Protein 2WHN (pdb70)

InterPro domains:
  IPR001992 T2SS_GspF/T4SS_PilC conserved site [PS00874] (164-192)
  IPR003004 GspF/PilC family [PR00812] (66-78)
  IPR003004 GspF/PilC family [PR00812] (164-192)
  IPR003004 GspF/PilC family [PR00812] (368-382)
  IPR003004 GspF/PilC family [PR00812] (384-403)
  IPR003004 GspF/PilC family [PTHR30012] (1-403)
  IPR018076 Type II secretion system protein GspF domain [PF00482] (70-192)
  IPR018076 Type II secretion system protein GspF domain [PF00482] (272-395)
  IPR042094 Type II secretion system GspF domain superfamily [G3DSA:1.20.81.30] (53-168)
  IPR042094 Type II secretion system GspF domain superfamily [G3DSA:1.20.81.30] (255-367)
  IPR060497 GspF/PilC, N-terminal domain [PF28597] (1-43)

Foldseek 3Di:
DPVVVVADADDLVLVLVLLVQQLVCVVVPDDNLRSLVVVLVVRDRPNVSVLSVQLSVCVVVPDDSLVSPVVDPVQDPVNSVLCVVCVVVVVNSVSSNVVSVVSVVVVVVD/DDDDLVLVLVLLVQQLVCVVVPHDNLRSLVVCLPPRDDVVVVVLSVQLSVCVVVPDQSLVSLVVDPRQDPVNSVLSVVCSPPPPNSVSSVVVSVVSVVVVVVD

Structure (mmCIF, N/CA/C/O backbone):
data_2WHN
#
_entry.id   2WHN
#
_cell.length_a   55.168
_cell.length_b   55.168
_cell.length_c   152.078
_cell.angle_alpha   90.00
_cell.angle_beta   90.00
_cell.angle_gamma   90.00
#
_symmetry.space_group_name_H-M   'P 43 21 2'
#
loop_
_entity.id
_entity.type
_entity.pdbx_description
1 polymer 'PILUS ASSEMBLY PROTEIN PILC'
2 water water
#
loop_
_atom_site.group_PDB
_atom_site.id
_atom_site.type_symbol
_atom_site.label_atom_id
_atom_site.label_alt_id
_atom_site.label_comp_id
_atom_site.label_asym_id
_atom_site.label_entity_id
_atom_site.label_seq_id
_atom_site.pdbx_PDB_ins_code
_atom_site.Cartn_x
_atom_site.Cartn_y
_atom_site.Cartn_z
_atom_site.occupancy
_atom_site.B_iso_or_equiv
_atom_site.auth_seq_id
_atom_site.auth_comp_id
_atom_site.auth_asym_id
_atom_site.auth_atom_id
_atom_site.pdbx_PDB_model_num
ATOM 1 N N . VAL A 1 1 ? 24.553 15.214 34.123 1.00 34.30 53 VAL A N 1
ATOM 2 C CA . VAL A 1 1 ? 23.127 15.506 33.812 1.00 33.17 53 VAL A CA 1
ATOM 3 C C . VAL A 1 1 ? 22.606 14.527 32.773 1.00 33.43 53 VAL A C 1
ATOM 4 O O . VAL A 1 1 ? 23.266 14.265 31.770 1.00 34.74 53 VAL A O 1
ATOM 8 N N . ARG A 1 2 ? 21.437 13.958 33.030 1.00 32.58 54 ARG A N 1
ATOM 9 C CA . ARG A 1 2 ? 20.809 13.071 32.063 1.00 32.63 54 ARG A CA 1
ATOM 10 C C . ARG A 1 2 ? 19.949 13.872 31.088 1.00 31.24 54 ARG A C 1
ATOM 11 O O . ARG A 1 2 ? 18.811 14.225 31.389 1.00 31.03 54 ARG A O 1
ATOM 19 N N . ILE A 1 3 ? 20.515 14.171 29.925 1.00 30.35 55 ILE A N 1
ATOM 20 C CA . ILE A 1 3 ? 19.910 15.099 28.984 1.00 28.96 55 ILE A CA 1
ATOM 21 C C . ILE A 1 3 ? 18.530 14.631 28.514 1.00 29.74 55 ILE A C 1
ATOM 22 O O . ILE A 1 3 ? 17.579 15.410 28.494 1.00 29.79 55 ILE A O 1
ATOM 27 N N . PRO A 1 4 ? 18.403 13.337 28.189 1.00 30.13 56 PRO A N 1
ATOM 28 C CA . PRO A 1 4 ? 17.123 12.781 27.745 1.00 29.89 56 PRO A CA 1
ATOM 29 C C . PRO A 1 4 ? 15.999 12.964 28.773 1.00 29.81 56 PRO A C 1
ATOM 30 O O . PRO A 1 4 ? 14.854 13.231 28.401 1.00 28.78 56 PRO A O 1
ATOM 34 N N . ALA A 1 5 ? 16.334 12.869 30.054 1.00 29.26 57 ALA A N 1
ATOM 35 C CA . ALA A 1 5 ? 15.358 13.105 31.114 1.00 29.07 57 ALA A CA 1
ATOM 36 C C . ALA A 1 5 ? 14.738 14.504 31.047 1.00 28.59 57 ALA A C 1
ATOM 37 O O . ALA A 1 5 ? 13.646 14.730 31.569 1.00 28.85 57 ALA A O 1
ATOM 39 N N . LEU A 1 6 ? 15.429 15.435 30.392 1.00 27.24 58 LEU A N 1
ATOM 40 C CA . LEU A 1 6 ? 14.985 16.825 30.334 1.00 26.47 58 LEU A CA 1
ATOM 41 C C . LEU A 1 6 ? 14.043 17.108 29.160 1.00 27.20 58 LEU A C 1
ATOM 42 O O . LEU A 1 6 ? 13.474 18.193 29.061 1.00 26.33 58 LEU A O 1
ATOM 47 N N . GLU A 1 7 ? 13.885 16.133 28.272 1.00 28.31 59 GLU A N 1
ATOM 48 C CA . GLU A 1 7 ? 13.120 16.335 27.044 1.00 30.69 59 GLU A CA 1
ATOM 49 C C . GLU A 1 7 ? 11.623 16.132 27.291 1.00 31.52 59 GLU A C 1
ATOM 50 O O . GLU A 1 7 ? 11.227 15.186 27.968 1.00 30.84 59 GLU A O 1
ATOM 56 N N . ARG A 1 8 ? 10.803 17.049 26.785 1.00 33.29 60 ARG A N 1
ATOM 57 C CA . ARG A 1 8 ? 9.353 16.942 26.935 1.00 35.36 60 ARG A CA 1
ATOM 58 C C . ARG A 1 8 ? 8.833 15.709 26.201 1.00 35.54 60 ARG A C 1
ATOM 59 O O . ARG A 1 8 ? 8.895 15.641 24.973 1.00 35.83 60 ARG A O 1
ATOM 67 N N . GLY A 1 9 ?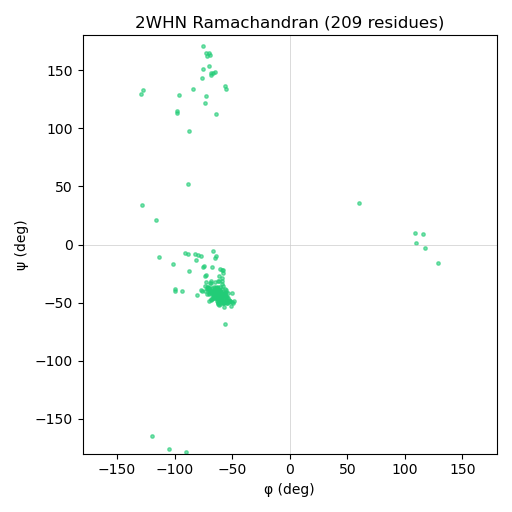 8.343 14.731 26.958 1.00 35.78 61 GLY A N 1
ATOM 68 C CA . GLY A 1 9 ? 7.750 13.528 26.373 1.00 35.53 61 GLY A CA 1
ATOM 69 C C . GLY A 1 9 ? 6.258 13.674 26.146 1.00 35.10 61 GLY A C 1
ATOM 70 O O . GLY A 1 9 ? 5.681 14.722 26.433 1.00 36.14 61 GLY A O 1
ATOM 71 N N . PRO A 1 10 ? 5.617 12.613 25.635 1.00 34.73 62 PRO A N 1
ATOM 72 C CA . PRO A 1 10 ? 4.190 12.658 25.326 1.00 34.26 62 PRO A CA 1
ATOM 73 C C . PRO A 1 10 ? 3.354 13.039 26.547 1.00 33.58 62 PRO A C 1
ATOM 74 O O . PRO A 1 10 ? 3.585 12.529 27.640 1.00 33.09 62 PRO A O 1
ATOM 78 N N . GLY A 1 11 ? 2.378 13.917 26.350 1.00 32.82 63 GLY A N 1
ATOM 79 C CA . GLY A 1 11 ? 1.440 14.259 27.407 1.00 32.46 63 GLY A CA 1
ATOM 80 C C . GLY A 1 11 ? 0.077 13.624 27.204 1.00 32.33 63 GLY A C 1
ATOM 81 O O . GLY A 1 11 ? -0.121 12.816 26.291 1.00 32.15 63 GLY A O 1
ATOM 82 N N . LEU A 1 12 ? -0.855 13.961 28.087 1.00 31.69 64 LEU A N 1
ATOM 83 C CA . LEU A 1 12 ? -2.237 13.537 27.945 1.00 31.59 64 LEU A CA 1
ATOM 84 C C . LEU A 1 12 ? -2.795 13.990 26.602 1.00 31.36 64 LEU A C 1
ATOM 85 O O . LEU A 1 12 ? -3.486 13.231 25.922 1.00 31.45 64 LEU A O 1
ATOM 90 N N . LYS A 1 13 ? -2.520 15.238 26.238 1.00 31.18 65 LYS A N 1
ATOM 91 C CA . LYS A 1 13 ? -2.989 15.771 24.967 1.00 31.53 65 LYS A CA 1
ATOM 92 C C . LYS A 1 13 ? -2.469 14.928 23.808 1.00 30.99 65 LYS A C 1
ATOM 93 O O . LYS A 1 13 ? -3.243 14.485 22.959 1.00 30.47 65 LYS A O 1
ATOM 99 N N . ASP A 1 14 ? -1.166 14.665 23.808 1.00 30.91 66 ASP A N 1
ATOM 100 C CA . ASP A 1 14 ? -0.542 13.883 22.745 1.00 30.88 66 ASP A CA 1
ATOM 101 C C . ASP A 1 14 ? -1.222 12.524 22.593 1.00 30.69 66 ASP A C 1
ATOM 102 O O . ASP A 1 14 ? -1.499 12.078 21.479 1.00 29.88 66 ASP A O 1
ATOM 107 N N . LEU A 1 15 ? -1.493 11.873 23.720 1.00 30.17 67 LEU A N 1
ATOM 108 C CA . LEU A 1 15 ? -2.109 10.552 23.708 1.00 29.30 67 LEU A CA 1
ATOM 109 C C . LEU A 1 15 ? -3.564 10.598 23.247 1.00 28.31 67 LEU A C 1
ATOM 110 O O . LEU A 1 15 ? -4.018 9.718 22.513 1.00 29.21 67 LEU A O 1
ATOM 115 N N . ALA A 1 16 ? -4.293 11.623 23.677 1.00 27.24 68 ALA A N 1
ATOM 116 C CA . ALA A 1 16 ? -5.678 11.805 23.250 1.00 26.72 68 ALA A CA 1
ATOM 117 C C . ALA A 1 16 ? -5.781 12.002 21.739 1.00 26.67 68 ALA A C 1
ATOM 118 O O . ALA A 1 16 ? -6.633 11.404 21.083 1.00 26.03 68 ALA A O 1
ATOM 120 N N . ILE A 1 17 ? -4.921 12.859 21.196 1.00 26.71 69 ILE A N 1
ATOM 121 C CA . ILE A 1 17 ? -4.895 13.116 19.758 1.00 26.94 69 ILE A CA 1
ATOM 122 C C . ILE A 1 17 ? -4.568 11.845 18.978 1.00 27.17 69 ILE A C 1
ATOM 123 O O . ILE A 1 17 ? -5.324 11.434 18.091 1.00 26.91 69 ILE A O 1
ATOM 128 N N . PHE A 1 18 ? -3.478 11.184 19.359 1.00 26.66 70 PHE A N 1
ATOM 129 C CA . PHE A 1 18 ? -3.118 9.901 18.759 1.00 25.72 70 PHE A CA 1
ATOM 130 C C . PHE A 1 18 ? -4.294 8.929 18.736 1.00 25.73 70 PHE A C 1
ATOM 131 O O . PHE A 1 18 ? -4.568 8.295 17.715 1.00 25.49 70 PHE A O 1
ATOM 139 N N . SER A 1 19 ? -4.942 8.766 19.887 1.00 25.63 71 SER A N 1
ATOM 140 C CA . SER A 1 19 ? -6.018 7.791 20.047 1.00 24.54 71 SER A CA 1
ATOM 141 C C . SER A 1 19 ? -7.220 8.131 19.165 1.00 24.30 71 SER A C 1
ATOM 142 O O . SER A 1 19 ? -7.828 7.246 18.569 1.00 23.78 71 SER A O 1
ATOM 145 N N . ARG A 1 20 ? -7.573 9.413 19.110 1.00 24.08 72 ARG A N 1
ATOM 146 C CA . ARG A 1 20 ? -8.639 9.878 18.226 1.00 23.45 72 ARG A CA 1
ATOM 147 C C . ARG A 1 20 ? -8.311 9.643 16.744 1.00 23.66 72 ARG A C 1
ATOM 148 O O . ARG A 1 20 ? -9.141 9.139 15.982 1.00 22.79 72 ARG A O 1
ATOM 156 N N . GLN A 1 21 ? -7.103 10.020 16.339 1.00 24.20 73 GLN A N 1
ATOM 157 C CA . GLN A 1 21 ? -6.654 9.817 14.963 1.00 24.39 73 GLN A CA 1
ATOM 158 C C . GLN A 1 21 ? -6.779 8.361 14.541 1.00 24.87 73 GLN A C 1
ATOM 159 O O . GLN A 1 21 ? -7.298 8.056 13.464 1.00 23.28 73 GLN A O 1
ATOM 165 N N . LEU A 1 22 ? -6.257 7.468 15.375 1.00 24.25 74 LEU A N 1
ATOM 166 C CA . LEU A 1 22 ? -6.285 6.049 15.074 1.00 24.56 74 LEU A CA 1
ATOM 167 C C . LEU A 1 22 ? -7.723 5.536 15.055 1.00 23.97 74 LEU A C 1
ATOM 168 O O . LEU A 1 22 ? -8.126 4.848 14.121 1.00 24.51 74 LEU A O 1
ATOM 173 N N . ALA A 1 23 ? -8.503 5.913 16.068 1.00 23.76 75 ALA A N 1
ATOM 174 C CA . ALA A 1 23 ? -9.935 5.618 16.105 1.00 23.46 75 ALA A CA 1
ATOM 175 C C . ALA A 1 23 ? -10.612 5.991 14.791 1.00 22.42 75 ALA A C 1
ATOM 176 O O . ALA A 1 23 ? -11.444 5.246 14.271 1.00 22.11 75 ALA A O 1
ATOM 178 N N . THR A 1 24 ? -10.338 7.203 14.332 1.00 22.40 76 THR A N 1
ATOM 179 C CA . THR A 1 24 ? -10.984 7.750 13.148 1.00 23.43 76 THR A CA 1
ATOM 180 C C . THR A 1 24 ? -10.613 6.937 11.910 1.00 23.77 76 THR A C 1
ATOM 181 O O . THR A 1 24 ? -11.482 6.511 11.155 1.00 23.39 76 THR A O 1
ATOM 185 N N . MET A 1 25 ? -9.329 6.634 11.758 1.00 23.79 77 MET A N 1
ATOM 186 C CA . MET A 1 25 ? -8.887 5.882 10.587 1.00 23.99 77 MET A CA 1
ATOM 187 C C . MET A 1 25 ? -9.340 4.424 10.608 1.00 23.80 77 MET A C 1
ATOM 188 O O . MET A 1 25 ? -9.770 3.889 9.591 1.00 23.87 77 MET A O 1
ATOM 193 N N . LEU A 1 26 ? -9.296 3.791 11.774 1.00 23.88 78 LEU A N 1
ATOM 194 C CA . LEU A 1 26 ? -9.779 2.419 11.873 1.00 23.56 78 LEU A CA 1
ATOM 195 C C . LEU A 1 26 ? -11.272 2.336 11.614 1.00 24.47 78 LEU A C 1
ATOM 196 O O . LEU A 1 26 ? -11.744 1.399 10.982 1.00 24.64 78 LEU A O 1
ATOM 201 N N . GLY A 1 27 ? -12.018 3.292 12.158 1.00 25.31 79 GLY A N 1
ATOM 202 C CA . GLY A 1 27 ? -13.455 3.349 11.937 1.00 26.34 79 GLY A CA 1
ATOM 203 C C . GLY A 1 27 ? -13.781 3.547 10.470 1.00 28.06 79 GLY A C 1
ATOM 204 O O . GLY A 1 27 ? -14.772 3.006 9.969 1.00 28.67 79 GLY A O 1
ATOM 205 N N . ALA A 1 28 ? -12.955 4.332 9.779 1.00 27.41 80 ALA A N 1
ATOM 206 C CA . ALA A 1 28 ? -13.208 4.648 8.375 1.00 27.98 80 ALA A CA 1
ATOM 207 C C . ALA A 1 28 ? -12.883 3.453 7.486 1.00 28.08 80 ALA A C 1
ATOM 208 O O . ALA A 1 28 ? -13.275 3.412 6.322 1.00 28.51 80 ALA A O 1
ATOM 210 N N . GLY A 1 29 ? -12.107 2.515 8.022 1.00 27.94 81 GLY A N 1
ATOM 211 C CA . GLY A 1 29 ? -11.834 1.264 7.331 1.00 26.52 81 GLY A CA 1
ATOM 212 C C . GLY A 1 29 ? -10.380 1.016 6.978 1.00 26.15 81 GLY A C 1
ATOM 213 O O . GLY A 1 29 ? -10.055 -0.030 6.424 1.00 26.16 81 GLY A O 1
ATOM 214 N N . LEU A 1 30 ? -9.500 1.973 7.274 1.00 25.71 82 LEU A N 1
ATOM 215 C CA . LEU A 1 30 ? -8.064 1.774 7.058 1.00 26.00 82 LEU A CA 1
ATOM 216 C C . LEU A 1 30 ? -7.545 0.668 7.976 1.00 25.39 82 LEU A C 1
ATOM 217 O O . LEU A 1 30 ? -8.034 0.515 9.091 1.00 25.36 82 LEU A O 1
ATOM 222 N N . THR A 1 31 ? -6.540 -0.077 7.521 1.00 24.46 83 THR A N 1
ATOM 223 C CA . THR A 1 31 ? -5.880 -1.066 8.378 1.00 24.07 83 THR A CA 1
ATOM 224 C C . THR A 1 31 ? -5.024 -0.401 9.452 1.00 23.75 83 THR A C 1
ATOM 225 O O . THR A 1 31 ? -4.635 0.765 9.328 1.00 23.42 83 THR A O 1
ATOM 229 N N . LEU A 1 32 ? -4.688 -1.172 10.478 1.00 23.10 84 LEU A N 1
ATOM 230 C CA . LEU A 1 32 ? -3.816 -0.695 11.542 1.00 23.18 84 LEU A CA 1
ATOM 231 C C . LEU A 1 32 ? -2.517 -0.095 11.004 1.00 22.62 84 LEU A C 1
ATOM 232 O O . LEU A 1 32 ? -2.114 0.991 11.419 1.00 23.87 84 LEU A O 1
ATOM 237 N N . LEU A 1 33 ? -1.851 -0.813 10.103 1.00 22.99 85 LEU A N 1
ATOM 238 C CA . LEU A 1 33 ? -0.542 -0.388 9.610 1.00 23.00 85 LEU A CA 1
ATOM 239 C C . LEU A 1 33 ? -0.638 0.825 8.690 1.00 23.29 85 LEU A C 1
ATOM 240 O O . LEU A 1 33 ? 0.232 1.696 8.705 1.00 23.35 85 LEU A O 1
ATOM 245 N N . GLN A 1 34 ? -1.674 0.864 7.860 1.00 22.90 86 GLN A N 1
ATOM 246 C CA . GLN A 1 34 ? -1.965 2.073 7.096 1.00 23.50 86 GLN A CA 1
ATOM 247 C C . GLN A 1 34 ? -2.124 3.281 8.019 1.00 22.93 86 GLN A C 1
ATOM 248 O O . GLN A 1 34 ? -1.523 4.332 7.787 1.00 21.91 86 GLN A O 1
ATOM 254 N N . ALA A 1 35 ? -2.909 3.116 9.081 1.00 22.80 87 ALA A N 1
ATOM 255 C CA . ALA A 1 35 ? -3.182 4.213 10.014 1.00 23.25 87 ALA A CA 1
ATOM 256 C C . ALA A 1 35 ? -1.915 4.686 10.723 1.00 24.06 87 ALA A C 1
ATOM 257 O O . ALA A 1 35 ? -1.678 5.891 10.857 1.00 24.00 87 ALA A O 1
ATOM 259 N N . LEU A 1 36 ? -1.091 3.736 11.154 1.00 24.31 88 LEU A N 1
ATOM 260 C CA . LEU A 1 36 ? 0.123 4.068 11.886 1.00 25.73 88 LEU A CA 1
ATOM 261 C C . LEU A 1 36 ? 1.118 4.846 11.025 1.00 26.53 88 LEU A C 1
ATOM 262 O O . LEU A 1 36 ? 1.763 5.772 11.509 1.00 27.68 88 LEU A O 1
ATOM 267 N N . ALA A 1 37 ? 1.233 4.475 9.753 1.00 26.64 89 ALA A N 1
ATOM 268 C CA . ALA A 1 37 ? 2.138 5.164 8.838 1.00 27.60 89 ALA A CA 1
ATOM 269 C C . ALA A 1 37 ? 1.733 6.621 8.624 1.00 28.41 89 ALA A C 1
ATOM 270 O O . ALA A 1 37 ? 2.586 7.502 8.485 1.00 28.69 89 ALA A O 1
ATOM 272 N N . ILE A 1 38 ? 0.427 6.866 8.581 1.00 28.75 90 ILE A N 1
ATOM 273 C CA . ILE A 1 38 ? -0.099 8.220 8.444 1.00 29.78 90 ILE A CA 1
ATOM 274 C C . ILE A 1 38 ? 0.116 8.995 9.737 1.00 30.99 90 ILE A C 1
ATOM 275 O O . ILE A 1 38 ? 0.528 10.158 9.713 1.00 31.30 90 ILE A O 1
ATOM 280 N N . LEU A 1 39 ? -0.139 8.326 10.860 1.00 31.61 91 LEU A N 1
ATOM 281 C CA . LEU A 1 39 ? -0.028 8.935 12.180 1.00 33.42 91 LEU A CA 1
ATOM 282 C C . LEU A 1 39 ? 1.403 9.323 12.509 1.00 33.68 91 LEU A C 1
ATOM 283 O O . LEU A 1 39 ? 1.644 10.351 13.141 1.00 33.88 91 LEU A O 1
ATOM 288 N N . GLU A 1 40 ? 2.335 8.443 12.161 1.00 34.33 92 GLU A N 1
ATOM 289 C CA . GLU A 1 40 ? 3.743 8.642 12.475 1.00 34.60 92 GLU A CA 1
ATOM 290 C C . GLU A 1 40 ? 4.295 9.855 11.736 1.00 34.43 92 GLU A C 1
ATOM 291 O O . GLU A 1 40 ? 5.399 10.315 12.020 1.00 35.42 92 GLU A O 1
ATOM 297 N N . ARG A 1 41 ? 3.527 10.362 10.778 1.00 34.02 93 ARG A N 1
ATOM 298 C CA . ARG A 1 41 ? 3.928 11.551 10.035 1.00 33.49 93 ARG A CA 1
ATOM 299 C C . ARG A 1 41 ? 3.210 12.796 10.542 1.00 32.44 93 ARG A C 1
ATOM 300 O O . ARG A 1 41 ? 3.638 13.914 10.269 1.00 32.26 93 ARG A O 1
ATOM 308 N N . GLN A 1 42 ? 2.128 12.603 11.291 1.00 30.97 94 GLN A N 1
ATOM 309 C CA . GLN A 1 42 ? 1.315 13.727 11.749 1.00 30.51 94 GLN A CA 1
ATOM 310 C C . GLN A 1 42 ? 1.310 13.871 13.270 1.00 30.45 94 GLN A C 1
ATOM 311 O O . GLN A 1 42 ? 0.409 14.486 13.841 1.00 31.55 94 GLN A O 1
ATOM 317 N N . THR A 1 43 ? 2.316 13.301 13.923 1.00 29.02 95 THR A N 1
ATOM 318 C CA . THR A 1 43 ? 2.444 13.414 15.372 1.00 28.57 95 THR A CA 1
ATOM 319 C C . THR A 1 43 ? 3.398 14.549 15.757 1.00 28.51 95 THR A C 1
ATOM 320 O O . THR A 1 43 ? 4.515 14.629 15.247 1.00 27.55 95 THR A O 1
ATOM 324 N N . GLU A 1 44 ? 2.944 15.430 16.646 1.00 28.06 96 GLU A N 1
ATOM 325 C CA . GLU A 1 44 ? 3.641 16.692 16.897 1.00 28.90 96 GLU A CA 1
ATOM 326 C C . GLU A 1 44 ? 4.833 16.530 17.837 1.00 28.69 96 GLU A C 1
ATOM 327 O O . GLU A 1 44 ? 5.888 17.126 17.622 1.00 28.24 96 GLU A O 1
ATOM 333 N N . ASN A 1 45 ? 4.644 15.758 18.902 1.00 28.90 97 ASN A N 1
ATOM 334 C CA . ASN A 1 45 ? 5.699 15.531 19.884 1.00 29.64 97 ASN A CA 1
ATOM 335 C C . ASN A 1 45 ? 6.786 14.595 19.355 1.00 30.26 97 ASN A C 1
ATOM 336 O O . ASN A 1 45 ? 6.508 13.455 18.994 1.00 29.71 97 ASN A O 1
ATOM 341 N N . ARG A 1 46 ? 8.025 15.077 19.328 1.00 31.85 98 ARG A N 1
ATOM 342 C CA . ARG A 1 46 ? 9.126 14.340 18.706 1.00 33.03 98 ARG A CA 1
ATOM 343 C C . ARG A 1 46 ? 9.363 12.988 19.361 1.00 33.64 98 ARG A C 1
ATOM 344 O O . ARG A 1 46 ? 9.702 12.011 18.688 1.00 33.40 98 ARG A O 1
ATOM 352 N N . LYS A 1 47 ? 9.264 12.958 20.686 1.00 33.67 99 LYS A N 1
ATOM 353 C CA . LYS A 1 47 ? 9.473 11.733 21.439 1.00 34.28 99 LYS A CA 1
ATOM 354 C C . LYS A 1 47 ? 8.348 10.729 21.199 1.00 33.90 99 LYS A C 1
ATOM 355 O O . LYS A 1 47 ? 8.589 9.521 21.108 1.00 33.62 99 LYS A O 1
ATOM 361 N N . PHE A 1 48 ? 7.122 11.228 21.077 1.00 33.52 100 PHE A N 1
ATOM 362 C CA . PHE A 1 48 ? 5.999 10.366 20.729 1.00 33.58 100 PHE A CA 1
ATOM 363 C C . PHE A 1 48 ? 6.138 9.848 19.304 1.00 33.88 100 PHE A C 1
ATOM 364 O O . PHE A 1 48 ? 5.831 8.687 19.030 1.00 34.00 100 PHE A O 1
ATOM 372 N N . ARG A 1 49 ? 6.640 10.702 18.413 1.00 34.31 101 ARG A N 1
ATOM 373 C CA . ARG A 1 49 ? 6.910 10.311 17.031 1.00 34.55 101 ARG A CA 1
ATOM 374 C C . ARG A 1 49 ? 7.912 9.165 16.978 1.00 34.69 101 ARG A C 1
ATOM 375 O O . ARG A 1 49 ? 7.735 8.209 16.223 1.00 34.82 101 ARG A O 1
ATOM 383 N N . GLU A 1 50 ? 8.985 9.284 17.753 1.00 34.21 102 GLU A N 1
ATOM 384 C CA . GLU A 1 50 ? 9.982 8.228 17.821 1.00 34.81 102 GLU A CA 1
ATOM 385 C C . GLU A 1 50 ? 9.362 6.953 18.382 1.00 34.31 102 GLU A C 1
ATOM 386 O O . GLU A 1 50 ? 9.633 5.857 17.899 1.00 33.52 102 GLU A O 1
ATOM 392 N N . ILE A 1 51 ? 8.500 7.113 19.381 1.00 34.35 103 ILE A N 1
ATOM 393 C CA . ILE A 1 51 ? 7.789 5.988 19.977 1.00 34.35 103 ILE A CA 1
ATOM 394 C C . ILE A 1 51 ? 6.943 5.276 18.930 1.00 34.35 103 ILE A C 1
ATOM 395 O O . ILE A 1 51 ? 6.925 4.046 18.853 1.00 34.00 103 ILE A O 1
ATOM 400 N N . LEU A 1 52 ? 6.206 6.060 18.153 1.00 34.50 104 LEU A N 1
ATOM 401 C CA . LEU A 1 52 ? 5.236 5.504 17.219 1.00 34.70 104 LEU A CA 1
ATOM 402 C C . LEU A 1 52 ? 5.916 4.856 16.020 1.00 34.85 104 LEU A C 1
ATOM 403 O O . LEU A 1 52 ? 5.428 3.859 15.493 1.00 35.53 104 LEU A O 1
ATOM 408 N N . LYS A 1 53 ? 7.057 5.399 15.611 1.00 34.92 105 LYS A N 1
ATOM 409 C CA . LYS A 1 53 ? 7.861 4.758 14.570 1.00 35.60 105 LYS A CA 1
ATOM 410 C C . LYS A 1 53 ? 8.354 3.386 15.022 1.00 35.25 105 LYS A C 1
ATOM 411 O O . LYS A 1 53 ? 8.410 2.441 14.233 1.00 35.67 105 LYS A O 1
ATOM 417 N N . GLN A 1 54 ? 8.700 3.274 16.298 1.00 34.84 106 GLN A N 1
ATOM 418 C CA . GLN A 1 54 ? 9.120 1.991 16.845 1.00 34.69 106 GLN A CA 1
ATOM 419 C C . GLN A 1 54 ? 7.938 1.025 16.948 1.00 33.79 106 GLN A C 1
ATOM 420 O O . GLN A 1 54 ? 8.081 -0.170 16.700 1.00 33.80 106 GLN A O 1
ATOM 426 N N . VAL A 1 55 ? 6.766 1.548 17.287 1.00 32.93 107 VAL A N 1
ATOM 427 C CA . VAL A 1 55 ? 5.565 0.718 17.363 1.00 32.36 107 VAL A CA 1
ATOM 428 C C . VAL A 1 55 ? 5.193 0.166 15.991 1.00 32.45 107 VAL A C 1
ATOM 429 O O . VAL A 1 55 ? 4.873 -1.018 15.850 1.00 32.38 107 VAL A O 1
ATOM 433 N N . ARG A 1 56 ? 5.238 1.029 14.982 1.00 32.32 108 ARG A N 1
ATOM 434 C CA . ARG A 1 56 ? 4.894 0.630 13.621 1.00 32.93 108 ARG A CA 1
ATOM 435 C C . ARG A 1 56 ? 5.903 -0.370 13.060 1.00 32.30 108 ARG A C 1
ATOM 436 O O . ARG A 1 56 ? 5.534 -1.314 12.366 1.00 31.85 108 ARG A O 1
ATOM 444 N N . THR A 1 57 ? 7.180 -0.118 13.318 1.00 31.61 109 THR A N 1
ATOM 445 C CA . THR A 1 57 ? 8.243 -1.038 12.927 1.00 31.50 109 THR A CA 1
ATOM 446 C C . THR A 1 57 ? 8.014 -2.416 13.535 1.00 30.61 109 THR A C 1
ATOM 447 O O . THR A 1 57 ? 8.127 -3.431 12.853 1.00 29.73 109 THR A O 1
ATOM 451 N N . ASP A 1 58 ? 7.723 -2.441 14.832 1.00 29.97 110 ASP A N 1
ATOM 452 C CA . ASP A 1 58 ? 7.491 -3.687 15.548 1.00 29.67 110 ASP A CA 1
ATOM 453 C C . ASP A 1 58 ? 6.320 -4.454 14.951 1.00 29.05 110 ASP A C 1
ATOM 454 O O . ASP A 1 58 ? 6.419 -5.659 14.720 1.00 27.95 110 ASP A O 1
ATOM 459 N N . VAL A 1 59 ? 5.214 -3.754 14.708 1.00 27.59 111 VAL A N 1
ATOM 460 C CA . VAL A 1 59 ? 4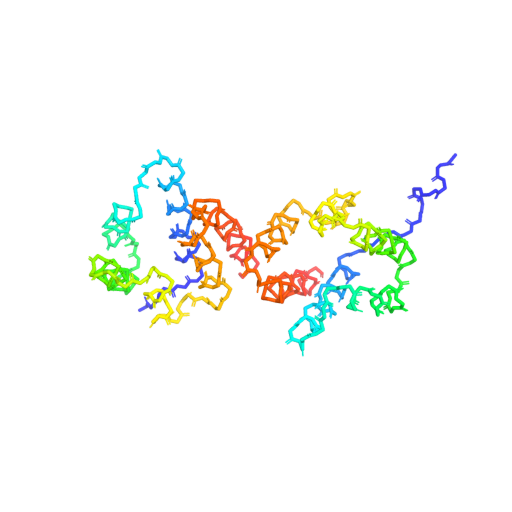.010 -4.388 14.167 1.00 27.46 111 VAL A CA 1
ATOM 461 C C . VAL A 1 59 ? 4.211 -4.874 12.730 1.00 26.96 111 VAL A C 1
ATOM 462 O O . VAL A 1 59 ? 3.754 -5.957 12.353 1.00 25.73 111 VAL A O 1
ATOM 466 N N . GLU A 1 60 ? 4.864 -4.056 11.917 1.00 25.35 112 GLU A N 1
ATOM 467 C CA . GLU A 1 60 ? 5.171 -4.460 10.553 1.00 26.51 112 GLU A CA 1
ATOM 468 C C . GLU A 1 60 ? 6.014 -5.742 10.529 1.00 25.85 112 GLU A C 1
ATOM 469 O O . GLU A 1 60 ? 5.935 -6.523 9.587 1.00 24.85 112 GLU A O 1
ATOM 475 N N . GLY A 1 61 ? 6.808 -5.952 11.575 1.00 26.48 113 GLY A N 1
ATOM 476 C CA . GLY A 1 61 ? 7.651 -7.145 11.683 1.00 26.73 113 GLY A CA 1
ATOM 477 C C . GLY A 1 61 ? 6.895 -8.379 12.153 1.00 27.22 113 GLY A C 1
ATOM 478 O O . GLY A 1 61 ? 7.429 -9.489 12.130 1.00 27.25 113 GLY A O 1
ATOM 479 N N . GLY A 1 62 ? 5.650 -8.192 12.577 1.00 26.60 114 GLY A N 1
ATOM 480 C CA . GLY A 1 62 ? 4.811 -9.322 12.969 1.00 27.15 114 GLY A CA 1
ATOM 481 C C . GLY A 1 62 ? 4.521 -9.427 14.457 1.00 27.67 114 GLY A C 1
ATOM 482 O O . GLY A 1 62 ? 3.846 -10.360 14.900 1.00 27.12 114 GLY A O 1
ATOM 483 N N . MET A 1 63 ? 5.035 -8.479 15.235 1.00 28.02 115 MET A N 1
ATOM 484 C CA . MET A 1 63 ? 4.729 -8.416 16.663 1.00 28.72 115 MET A CA 1
ATOM 485 C C . MET A 1 63 ? 3.315 -7.883 16.868 1.00 29.03 115 MET A C 1
ATOM 486 O O . MET A 1 63 ? 2.794 -7.136 16.032 1.00 28.59 115 MET A O 1
ATOM 491 N N . ALA A 1 64 ? 2.684 -8.293 17.963 1.00 27.87 116 ALA A N 1
ATOM 492 C CA . ALA A 1 64 ? 1.327 -7.860 18.262 1.00 27.77 116 ALA A CA 1
ATOM 493 C C . ALA A 1 64 ? 1.295 -6.375 18.609 1.00 27.65 116 ALA A C 1
ATOM 494 O O . ALA A 1 64 ? 2.260 -5.835 19.156 1.00 27.93 116 ALA A O 1
ATOM 496 N N . PHE A 1 65 ? 0.192 -5.716 18.263 1.00 27.10 117 PHE A N 1
ATOM 497 C CA . PHE A 1 65 ? 0.037 -4.282 18.502 1.00 27.03 117 PHE A CA 1
ATOM 498 C C . PHE A 1 65 ? 0.132 -3.973 19.995 1.00 26.81 117 PHE A C 1
ATOM 499 O O . PHE A 1 65 ? 0.850 -3.056 20.408 1.00 26.88 117 PHE A O 1
ATOM 507 N N . SER A 1 66 ? -0.568 -4.764 20.802 1.00 26.31 118 SER A N 1
ATOM 508 C CA . SER A 1 66 ? -0.565 -4.579 22.249 1.00 26.91 118 SER A CA 1
ATOM 509 C C . SER A 1 66 ? 0.823 -4.731 22.863 1.00 27.09 118 SER A C 1
ATOM 510 O O . SER A 1 66 ? 1.181 -3.989 23.776 1.00 27.97 118 SER A O 1
ATOM 513 N N . GLU A 1 67 ? 1.609 -5.683 22.366 1.00 27.49 119 GLU A N 1
ATOM 514 C CA . GLU A 1 67 ? 2.973 -5.851 22.865 1.00 27.50 119 GLU A CA 1
ATOM 515 C C . GLU A 1 67 ? 3.879 -4.702 22.422 1.00 27.88 119 GLU A C 1
ATOM 516 O O . GLU A 1 67 ? 4.731 -4.248 23.184 1.00 27.11 119 GLU A O 1
ATOM 522 N N . ALA A 1 68 ? 3.690 -4.225 21.196 1.00 28.03 120 ALA A N 1
ATOM 523 C CA . ALA A 1 68 ? 4.427 -3.053 20.732 1.00 28.80 120 ALA A CA 1
ATOM 524 C C . ALA A 1 68 ? 4.157 -1.840 21.626 1.00 29.01 120 ALA A C 1
ATOM 525 O O . ALA A 1 68 ? 5.084 -1.126 22.011 1.00 29.15 120 ALA A O 1
ATOM 527 N N . LEU A 1 69 ? 2.894 -1.638 21.989 1.00 29.64 121 LEU A N 1
ATOM 528 C CA . LEU A 1 69 ? 2.518 -0.573 22.918 1.00 30.01 121 LEU A CA 1
ATOM 529 C C . LEU A 1 69 ? 3.133 -0.779 24.299 1.00 30.54 121 LEU A C 1
ATOM 530 O O . LEU A 1 69 ? 3.554 0.179 24.953 1.00 30.37 121 LEU A O 1
ATOM 535 N N . SER A 1 70 ? 3.125 -2.023 24.768 1.00 30.72 122 SER A N 1
ATOM 536 C CA . SER A 1 70 ? 3.485 -2.310 26.152 1.00 30.76 122 SER A CA 1
ATOM 537 C C . SER A 1 70 ? 4.943 -1.960 26.421 1.00 31.06 122 SER A C 1
ATOM 538 O O . SER A 1 70 ? 5.379 -1.929 27.572 1.00 30.66 122 SER A O 1
ATOM 541 N N . LYS A 1 71 ? 5.682 -1.666 25.356 1.00 30.99 123 LYS A N 1
ATOM 542 C CA . LYS A 1 71 ? 7.084 -1.286 25.474 1.00 31.37 123 LYS A CA 1
ATOM 543 C C . LYS A 1 71 ? 7.248 0.154 25.947 1.00 31.74 123 LYS A C 1
ATOM 544 O O . LYS A 1 71 ? 8.359 0.589 26.246 1.00 31.92 123 LYS A O 1
ATOM 550 N N . HIS A 1 72 ? 6.150 0.901 25.985 1.00 31.91 124 HIS A N 1
ATOM 551 C CA . HIS A 1 72 ? 6.228 2.346 26.170 1.00 31.98 124 HIS A CA 1
ATOM 552 C C . HIS A 1 72 ? 5.313 2.846 27.285 1.00 31.91 124 HIS A C 1
ATOM 553 O O . HIS A 1 72 ? 4.113 2.562 27.295 1.00 31.15 124 HIS A O 1
ATOM 560 N N . LYS A 1 73 ? 5.885 3.627 28.197 1.00 31.70 125 LYS A N 1
ATOM 561 C CA . LYS A 1 73 ? 5.221 3.983 29.447 1.00 32.09 125 LYS A CA 1
ATOM 562 C C . LYS A 1 73 ? 3.923 4.749 29.217 1.00 32.04 125 LYS A C 1
ATOM 563 O O . LYS A 1 73 ? 2.988 4.654 30.013 1.00 31.67 125 LYS A O 1
ATOM 569 N N . ILE A 1 74 ? 3.874 5.528 28.144 1.00 31.89 126 ILE A N 1
ATOM 570 C CA . ILE A 1 74 ? 2.716 6.382 27.882 1.00 32.34 126 ILE A CA 1
ATOM 571 C C . ILE A 1 74 ? 1.405 5.590 27.772 1.00 32.55 126 ILE A C 1
ATOM 572 O O . ILE A 1 74 ? 0.320 6.135 27.979 1.00 32.85 126 ILE A O 1
ATOM 577 N N . PHE A 1 75 ? 1.505 4.301 27.467 1.00 32.80 127 PHE A N 1
ATOM 578 C CA . PHE A 1 75 ? 0.316 3.456 27.372 1.00 33.26 127 PHE A CA 1
ATOM 579 C C . PHE A 1 75 ? 0.094 2.671 28.667 1.00 33.47 127 PHE A C 1
ATOM 580 O O . PHE A 1 75 ? 0.921 1.847 29.050 1.00 33.92 127 PHE A O 1
ATOM 588 N N . SER A 1 76 ? -1.002 2.967 29.361 1.00 33.37 128 SER A N 1
ATOM 589 C CA . SER A 1 76 ? -1.297 2.338 30.649 1.00 33.15 128 SER A CA 1
ATOM 590 C C . SER A 1 76 ? -1.662 0.860 30.499 1.00 33.42 128 SER A C 1
ATOM 591 O O . SER A 1 76 ? -2.002 0.400 29.408 1.00 33.22 128 SER A O 1
ATOM 594 N N . ARG A 1 77 ? -1.633 0.131 31.610 1.00 33.39 129 ARG A N 1
ATOM 595 C CA . ARG A 1 77 ? -1.975 -1.289 31.598 1.00 34.08 129 ARG A CA 1
ATOM 596 C C . ARG A 1 77 ? -3.362 -1.513 31.016 1.00 33.94 129 ARG A C 1
ATOM 597 O O . ARG A 1 77 ? -3.574 -2.425 30.218 1.00 34.04 129 ARG A O 1
ATOM 605 N N . LEU A 1 78 ? -4.311 -0.679 31.422 1.00 33.75 130 LEU A N 1
ATOM 606 C CA . LEU A 1 78 ? -5.675 -0.802 30.936 1.00 33.82 130 LEU A CA 1
ATOM 607 C C . LEU A 1 78 ? -5.747 -0.537 29.433 1.00 33.82 130 LEU A C 1
ATOM 608 O O . LEU A 1 78 ? -6.445 -1.239 28.700 1.00 33.54 130 LEU A O 1
ATOM 613 N N . TYR A 1 79 ? -5.019 0.478 28.981 1.00 33.23 131 TYR A N 1
ATOM 614 C CA . TYR A 1 79 ? -4.963 0.802 27.561 1.00 33.21 131 TYR A CA 1
ATOM 615 C C . TYR A 1 79 ? -4.489 -0.416 26.780 1.00 33.32 131 TYR A C 1
ATOM 616 O O . TYR A 1 79 ? -5.151 -0.856 25.837 1.00 34.10 131 TYR A O 1
ATOM 625 N N . VAL A 1 80 ? -3.348 -0.966 27.190 1.00 33.32 132 VAL A N 1
ATOM 626 C CA . VAL A 1 80 ? -2.759 -2.126 26.522 1.00 33.04 132 VAL A CA 1
ATOM 627 C C . VAL A 1 80 ? -3.694 -3.333 26.597 1.00 33.56 132 VAL A C 1
ATOM 628 O O . VAL A 1 80 ? -3.915 -4.026 25.604 1.00 33.43 132 VAL A O 1
ATOM 632 N N . ASN A 1 81 ? -4.251 -3.575 27.778 1.00 33.69 133 ASN A N 1
ATOM 633 C CA . ASN A 1 81 ? -5.164 -4.699 27.965 1.00 33.01 133 ASN A CA 1
ATOM 634 C C . ASN A 1 81 ? -6.412 -4.572 27.094 1.00 32.54 133 ASN A C 1
ATOM 635 O O . ASN A 1 81 ? -6.893 -5.556 26.539 1.00 31.74 133 ASN A O 1
ATOM 640 N N . LEU A 1 82 ? -6.915 -3.351 26.958 1.00 32.16 134 LEU A N 1
ATOM 641 C CA . LEU A 1 82 ? -8.074 -3.094 26.114 1.00 32.36 134 LEU A CA 1
ATOM 642 C C . LEU A 1 82 ? -7.739 -3.282 24.635 1.00 32.22 134 LEU A C 1
ATOM 643 O O . LEU A 1 82 ? -8.467 -3.954 23.905 1.00 31.56 134 LEU A O 1
ATOM 648 N N . VAL A 1 83 ? -6.622 -2.700 24.207 1.00 31.87 135 VAL A N 1
ATOM 649 C CA . VAL A 1 83 ? -6.097 -2.937 22.865 1.00 31.83 135 VAL A CA 1
ATOM 650 C C . VAL A 1 83 ? -5.890 -4.421 22.601 1.00 32.72 135 VAL A C 1
ATOM 651 O O . VAL A 1 83 ? -6.190 -4.913 21.512 1.00 32.94 135 VAL A O 1
ATOM 655 N N . ARG A 1 84 ? -5.409 -5.145 23.609 1.00 32.95 136 ARG A N 1
ATOM 656 C CA . ARG A 1 84 ? -5.198 -6.586 23.471 1.00 32.70 136 ARG A CA 1
ATOM 657 C C . ARG A 1 84 ? -6.507 -7.335 23.225 1.00 32.50 136 ARG A C 1
ATOM 658 O O . ARG A 1 84 ? -6.551 -8.288 22.445 1.00 32.11 136 ARG A O 1
ATOM 666 N N . ALA A 1 85 ? -7.570 -6.915 23.901 1.00 32.72 137 ALA A N 1
ATOM 667 C CA . ALA A 1 85 ? -8.890 -7.499 23.667 1.00 32.76 137 ALA A CA 1
ATOM 668 C C . ALA A 1 85 ? -9.372 -7.178 22.251 1.00 32.88 137 ALA A C 1
ATOM 669 O O . ALA A 1 85 ? -9.978 -8.015 21.586 1.00 32.49 137 ALA A O 1
ATOM 671 N N . GLY A 1 86 ? -9.055 -5.976 21.782 1.00 33.47 138 GLY A N 1
ATOM 672 C CA . GLY A 1 86 ? -9.440 -5.544 20.438 1.00 34.59 138 GLY A CA 1
ATOM 673 C C . GLY A 1 86 ? -8.781 -6.337 19.325 1.00 35.08 138 GLY A C 1
ATOM 674 O O . GLY A 1 86 ? -9.410 -6.632 18.309 1.00 35.77 138 GLY A O 1
ATOM 675 N N . GLU A 1 87 ? -7.508 -6.674 19.506 1.00 36.09 139 GLU A N 1
ATOM 676 C CA . GLU A 1 87 ? -6.779 -7.472 18.519 1.00 37.08 139 GLU A CA 1
ATOM 677 C C . GLU A 1 87 ? -7.485 -8.789 18.242 1.00 36.85 139 GLU A C 1
ATOM 678 O O . GLU A 1 87 ? -7.476 -9.280 17.113 1.00 37.16 139 GLU A O 1
ATOM 684 N N . THR A 1 88 ? -8.044 -9.386 19.291 1.00 37.07 140 THR A N 1
ATOM 685 C CA . THR A 1 88 ? -8.594 -10.737 19.204 1.00 36.93 140 THR A CA 1
ATOM 686 C C . THR A 1 88 ? -10.074 -10.739 18.835 1.00 36.44 140 THR A C 1
ATOM 687 O O . THR A 1 88 ? -10.656 -11.796 18.601 1.00 37.17 140 THR A O 1
ATOM 691 N N . SER A 1 89 ? -10.684 -9.559 18.795 1.00 36.00 141 SER A N 1
ATOM 692 C CA . SER A 1 89 ? -12.133 -9.455 18.630 1.00 34.79 141 SER A CA 1
ATOM 693 C C . SER A 1 89 ? -12.506 -8.815 17.301 1.00 34.66 141 SER A C 1
ATOM 694 O O . SER A 1 89 ? -13.682 -8.761 16.935 1.00 34.20 141 SER A O 1
ATOM 697 N N . GLY A 1 90 ? -11.506 -8.267 16.616 1.00 34.41 142 GLY A N 1
ATOM 698 C CA . GLY A 1 90 ? -11.745 -7.451 15.434 1.00 34.37 142 GLY A CA 1
ATOM 699 C C . GLY A 1 90 ? -12.594 -6.227 15.727 1.00 33.88 142 GLY A C 1
ATOM 700 O O . GLY A 1 90 ? -13.408 -5.813 14.902 1.00 34.18 142 GLY A O 1
ATOM 701 N N . GLY A 1 91 ? -12.405 -5.645 16.908 1.00 33.41 143 GLY A N 1
ATOM 702 C CA . GLY A 1 91 ? -13.111 -4.422 17.273 1.00 31.70 143 GLY A CA 1
ATOM 703 C C . GLY A 1 91 ? -12.177 -3.329 17.764 1.00 31.68 143 GLY A C 1
ATOM 704 O O . GLY A 1 91 ? -12.535 -2.548 18.650 1.00 30.47 143 GLY A O 1
ATOM 705 N N . LEU A 1 92 ? -10.973 -3.276 17.199 1.00 30.51 144 LEU A N 1
ATOM 706 C CA . LEU A 1 92 ? -10.028 -2.220 17.542 1.00 31.01 144 LEU A CA 1
ATOM 707 C C . LEU A 1 92 ? -10.632 -0.833 17.322 1.00 30.50 144 LEU A C 1
ATOM 708 O O . LEU A 1 92 ? -10.437 0.066 18.134 1.00 30.89 144 LEU A O 1
ATOM 713 N N . ASP A 1 93 ? -11.365 -0.661 16.227 1.00 29.89 145 ASP A N 1
ATOM 714 C CA . ASP A 1 93 ? -12.010 0.617 15.967 1.00 30.65 145 ASP A CA 1
ATOM 715 C C . ASP A 1 93 ? -12.859 1.090 17.146 1.00 30.08 145 ASP A C 1
ATOM 716 O O . ASP A 1 93 ? -12.754 2.242 17.567 1.00 30.83 145 ASP A O 1
ATOM 721 N N . LEU A 1 94 ? -13.686 0.194 17.677 1.00 28.58 146 LEU A N 1
ATOM 722 C CA . LEU A 1 94 ? -14.580 0.512 18.789 1.00 28.65 146 LEU A CA 1
ATOM 723 C C . LEU A 1 94 ? -13.794 0.784 20.064 1.00 28.09 146 LEU A C 1
ATOM 724 O O . LEU A 1 94 ? -14.081 1.732 20.787 1.00 28.66 146 LEU A O 1
ATOM 729 N N . ILE A 1 95 ? -12.833 -0.087 20.356 1.00 27.57 147 ILE A N 1
ATOM 730 C CA . ILE A 1 95 ? -11.940 0.098 21.490 1.00 28.34 147 ILE A CA 1
ATOM 731 C C . ILE A 1 95 ? -11.225 1.449 21.466 1.00 28.70 147 ILE A C 1
ATOM 732 O O . ILE A 1 95 ? -11.136 2.126 22.490 1.00 28.54 147 ILE A O 1
ATOM 737 N N . LEU A 1 96 ? -10.709 1.841 20.306 1.00 28.37 148 LEU A N 1
ATOM 738 C CA . LEU A 1 96 ? -9.918 3.067 20.222 1.00 28.83 148 LEU A CA 1
ATOM 739 C C . LEU A 1 96 ? -10.808 4.303 20.321 1.00 29.28 148 LEU A C 1
ATOM 740 O O . LEU A 1 96 ? -10.429 5.303 20.927 1.00 29.73 148 LEU A O 1
ATOM 745 N N . ASP A 1 97 ? -12.008 4.215 19.758 1.00 29.95 149 ASP A N 1
ATOM 746 C CA . ASP A 1 97 ? -12.979 5.299 19.863 1.00 30.72 149 ASP A CA 1
ATOM 747 C C . ASP A 1 97 ? -13.337 5.585 21.323 1.00 31.20 149 ASP A C 1
ATOM 748 O O . ASP A 1 97 ? -13.404 6.741 21.742 1.00 31.36 149 ASP A O 1
ATOM 753 N N . ARG A 1 98 ? -13.503 4.527 22.110 1.00 30.88 150 ARG A N 1
ATOM 754 C CA . ARG A 1 98 ? -13.899 4.674 23.510 1.00 30.27 150 ARG A CA 1
ATOM 755 C C . ARG A 1 98 ? -12.733 5.141 24.377 1.00 29.93 150 ARG A C 1
ATOM 756 O O . ARG A 1 98 ? -12.908 5.965 25.264 1.00 28.02 150 ARG A O 1
ATOM 764 N N . LEU A 1 99 ? -11.543 4.607 24.116 1.00 30.59 151 LEU A N 1
ATOM 765 C CA . LEU A 1 99 ? -10.332 5.094 24.771 1.00 31.56 151 LEU A CA 1
ATOM 766 C C . LEU A 1 99 ? -10.096 6.573 24.469 1.00 31.93 151 LEU A C 1
ATOM 767 O O . LEU A 1 99 ? -9.755 7.346 25.359 1.00 32.69 151 LEU A O 1
ATOM 772 N N . ALA A 1 100 ? -10.283 6.964 23.211 1.00 31.93 152 ALA A N 1
ATOM 773 C CA . ALA A 1 100 ? -10.074 8.353 22.802 1.00 32.07 152 ALA A CA 1
ATOM 774 C C . ALA A 1 100 ? -11.060 9.299 23.486 1.00 32.22 152 ALA A C 1
ATOM 775 O O . ALA A 1 100 ? -10.686 10.381 23.939 1.00 32.12 152 ALA A O 1
ATOM 777 N N . SER A 1 101 ? -12.321 8.888 23.555 1.00 32.37 153 SER A N 1
ATOM 778 C CA . SER A 1 101 ? -13.356 9.700 24.195 1.00 32.89 153 SER A CA 1
ATOM 779 C C . SER A 1 101 ? -13.085 9.851 25.687 1.00 32.96 153 SER A C 1
ATOM 780 O O . SER A 1 101 ? -13.277 10.923 26.260 1.00 31.90 153 SER A O 1
ATOM 783 N N . PHE A 1 102 ? -12.717 8.743 26.319 1.00 33.02 154 PHE A N 1
ATOM 784 C CA . PHE A 1 102 ? -12.290 8.753 27.706 1.00 33.07 154 PHE A CA 1
ATOM 785 C C . PHE A 1 102 ? -11.168 9.767 27.929 1.00 32.96 154 PHE A C 1
ATOM 786 O O . PHE A 1 102 ? -11.199 10.544 28.888 1.00 33.35 154 PHE A O 1
ATOM 794 N N . LEU A 1 103 ? -10.182 9.761 27.038 1.00 31.60 155 LEU A N 1
ATOM 795 C CA . LEU A 1 103 ? -8.991 10.587 27.212 1.00 30.81 155 LEU A CA 1
ATOM 796 C C . LEU A 1 103 ? -9.293 12.056 26.938 1.00 31.05 155 LEU A C 1
ATOM 797 O O . LEU A 1 103 ? -8.838 12.942 27.670 1.00 30.69 155 LEU A O 1
ATOM 802 N N . GLU A 1 104 ? -10.107 12.304 25.917 1.00 30.57 156 GLU A N 1
ATOM 803 C CA . GLU A 1 104 ? -10.531 13.658 25.588 1.00 31.82 156 GLU A CA 1
ATOM 804 C C . GLU A 1 104 ? -11.248 14.313 26.762 1.00 31.97 156 GLU A C 1
ATOM 805 O O . GLU A 1 104 ? -11.089 15.502 27.007 1.00 31.74 156 GLU A O 1
ATOM 811 N N . LYS A 1 105 ? -12.047 13.531 27.477 1.00 32.96 157 LYS A N 1
ATOM 812 C CA . LYS A 1 105 ? -12.804 14.058 28.606 1.00 34.18 157 LYS A CA 1
ATOM 813 C C . LYS A 1 105 ? -11.927 14.241 29.841 1.00 34.03 157 LYS A C 1
ATOM 814 O O . LYS A 1 105 ? -12.054 15.230 30.560 1.00 34.47 157 LYS A O 1
ATOM 820 N N . GLU A 1 106 ? -11.018 13.298 30.070 1.00 34.42 158 GLU A N 1
ATOM 821 C CA . GLU A 1 106 ? -9.983 13.461 31.085 1.00 34.82 158 GLU A CA 1
ATOM 822 C C . GLU A 1 106 ? -9.206 14.746 30.818 1.00 34.82 158 GLU A C 1
ATOM 823 O O . GLU A 1 106 ? -8.969 15.542 31.724 1.00 35.31 158 GLU A O 1
ATOM 829 N N . LEU A 1 107 ? -8.851 14.960 29.556 1.00 35.01 159 LEU A N 1
ATOM 830 C CA . LEU A 1 107 ? -8.104 16.145 29.154 1.00 35.22 159 LEU A CA 1
ATOM 831 C C . LEU A 1 107 ? -8.830 17.438 29.518 1.00 35.76 159 LEU A C 1
ATOM 832 O O . LEU A 1 107 ? -8.240 18.346 30.103 1.00 34.85 159 LEU A O 1
ATOM 837 N N . GLU A 1 108 ? -10.102 17.537 29.143 1.00 35.93 160 GLU A N 1
ATOM 838 C CA . GLU A 1 108 ? -10.829 18.791 29.311 1.00 36.93 160 GLU A CA 1
ATOM 839 C C . GLU A 1 108 ? -11.189 19.068 30.768 1.00 37.07 160 GLU A C 1
ATOM 840 O O . GLU A 1 108 ? -11.324 20.223 31.171 1.00 36.84 160 GLU A O 1
ATOM 846 N N . LEU A 1 109 ? -11.330 18.008 31.559 1.00 37.39 161 LEU A N 1
ATOM 847 C CA . LEU A 1 109 ? -11.328 18.142 33.013 1.00 37.92 161 LEU A CA 1
ATOM 848 C C . LEU A 1 109 ? -10.041 18.819 33.474 1.00 38.02 161 LEU A C 1
ATOM 849 O O . LEU A 1 109 ? -10.059 19.957 33.945 1.00 38.36 161 LEU A O 1
ATOM 854 N N . ARG A 1 110 ? -8.925 18.111 33.331 1.00 38.12 162 ARG A N 1
ATOM 855 C CA . ARG A 1 110 ? -7.616 18.651 33.683 1.00 38.24 162 ARG A CA 1
ATOM 856 C C . ARG A 1 110 ? -7.277 19.865 32.826 1.00 38.21 162 ARG A C 1
ATOM 857 O O . ARG A 1 110 ? -7.818 20.950 33.034 1.00 38.54 162 ARG A O 1
ATOM 859 N N . ARG B 1 8 ? -37.115 4.764 36.757 1.00 51.13 60 ARG B N 1
ATOM 860 C CA . ARG B 1 8 ? -35.637 4.976 36.733 1.00 50.75 60 ARG B CA 1
ATOM 861 C C . ARG B 1 8 ? -34.910 3.785 36.111 1.00 49.96 60 ARG B C 1
ATOM 862 O O . ARG B 1 8 ? -34.600 2.813 36.800 1.00 50.61 60 ARG B O 1
ATOM 864 N N . GLY B 1 9 ? -34.626 3.874 34.814 1.00 48.55 61 GLY B N 1
ATOM 865 C CA . GLY B 1 9 ? -33.836 2.853 34.117 1.00 46.65 61 GLY B CA 1
ATOM 866 C C . GLY B 1 9 ? -32.375 2.831 34.537 1.00 45.16 61 GLY B C 1
ATOM 867 O O . GLY B 1 9 ? -31.880 3.792 35.126 1.00 45.97 61 GLY B O 1
ATOM 868 N N . PRO B 1 10 ? -31.669 1.728 34.233 1.00 43.20 62 PRO B N 1
ATOM 869 C CA . PRO B 1 10 ? -30.285 1.550 34.669 1.00 41.83 62 PRO B CA 1
ATOM 870 C C . PRO B 1 10 ? -29.324 2.508 33.972 1.00 40.55 62 PRO B C 1
ATOM 871 O O . PRO B 1 10 ? -29.507 2.818 32.797 1.00 40.07 62 PRO B O 1
ATOM 875 N N . GLY B 1 11 ? -28.291 2.943 34.688 1.00 39.37 63 GLY B N 1
ATOM 876 C CA . GLY B 1 11 ? -27.266 3.809 34.113 1.00 38.05 63 GLY B CA 1
ATOM 877 C C . GLY B 1 11 ? -25.876 3.196 34.167 1.00 37.36 63 GLY B C 1
ATOM 878 O O . GLY B 1 11 ? -25.725 1.995 34.402 1.00 36.58 63 GLY B O 1
ATOM 879 N N . LEU B 1 12 ? -24.860 4.029 33.955 1.00 36.30 64 LEU B N 1
ATOM 880 C CA . LEU B 1 12 ? -23.477 3.565 33.879 1.00 35.53 64 LEU B CA 1
ATOM 881 C C . LEU B 1 12 ? -23.034 2.838 35.148 1.00 34.91 64 LEU B C 1
ATOM 882 O O . LEU B 1 12 ? -22.358 1.810 35.079 1.00 34.49 64 LEU B O 1
ATOM 887 N N . LYS B 1 13 ? -23.397 3.387 36.303 1.00 33.73 65 LYS B N 1
ATOM 888 C CA . LYS B 1 13 ? -23.057 2.769 37.581 1.00 33.13 65 LYS B CA 1
ATOM 889 C C . LYS B 1 13 ? -23.639 1.360 37.689 1.00 32.25 65 LYS B C 1
ATOM 890 O O . LYS B 1 13 ? -22.952 0.424 38.101 1.00 32.02 65 LYS B O 1
ATOM 896 N N . ASP B 1 14 ? -24.904 1.210 37.308 1.00 31.76 66 ASP B N 1
ATOM 897 C CA . ASP B 1 14 ? -25.551 -0.102 37.318 1.00 31.56 66 ASP B CA 1
ATOM 898 C C . ASP B 1 14 ? -24.825 -1.096 36.405 1.00 31.20 66 ASP B C 1
ATOM 899 O O . ASP B 1 14 ? -24.640 -2.259 36.763 1.00 31.14 66 ASP B O 1
ATOM 904 N N . LEU B 1 15 ? -24.409 -0.629 35.231 1.00 31.05 67 LEU B N 1
ATOM 905 C CA . LEU B 1 15 ? -23.751 -1.486 34.248 1.00 31.05 67 LEU B CA 1
ATOM 906 C C . LEU B 1 15 ? -22.362 -1.898 34.721 1.00 31.43 67 LEU B C 1
ATOM 907 O O . LEU B 1 15 ? -21.954 -3.049 34.547 1.00 31.17 67 LEU 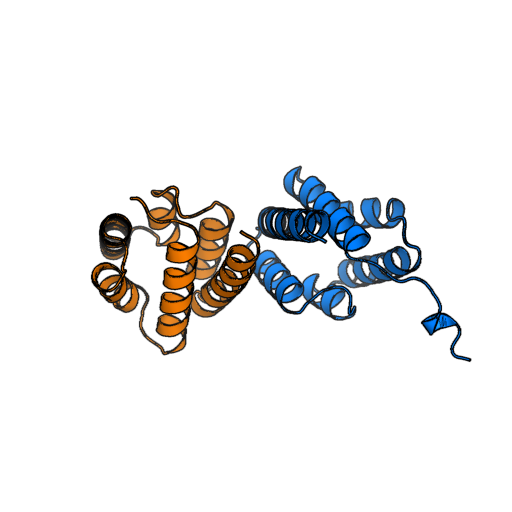B O 1
ATOM 912 N N . ALA B 1 16 ? -21.627 -0.940 35.284 1.00 31.42 68 ALA B N 1
ATOM 913 C CA . ALA B 1 16 ? -20.336 -1.214 35.912 1.00 31.85 68 ALA B CA 1
ATOM 914 C C . ALA B 1 16 ? -20.420 -2.292 36.991 1.00 31.63 68 ALA B C 1
ATOM 915 O O . ALA B 1 16 ? -19.606 -3.209 37.021 1.00 32.07 68 ALA B O 1
ATOM 917 N N . ILE B 1 17 ? -21.389 -2.167 37.891 1.00 31.65 69 ILE B N 1
ATOM 918 C CA . ILE B 1 17 ? -21.560 -3.148 38.961 1.00 31.52 69 ILE B CA 1
ATOM 919 C C . ILE B 1 17 ? -21.913 -4.520 38.396 1.00 31.59 69 ILE B C 1
ATOM 920 O O . ILE B 1 17 ? -21.301 -5.528 38.756 1.00 31.96 69 ILE B O 1
ATOM 925 N N . PHE B 1 18 ? -22.847 -4.543 37.451 1.00 30.60 70 PHE B N 1
ATOM 926 C CA . PHE B 1 18 ? -23.247 -5.788 36.810 1.00 30.31 70 PHE B CA 1
ATOM 927 C C . PHE B 1 18 ? -22.062 -6.500 36.158 1.00 30.55 70 PHE B C 1
ATOM 928 O O . PHE B 1 18 ? -21.896 -7.708 36.310 1.00 29.99 70 PHE B O 1
ATOM 936 N N . SER B 1 19 ? -21.236 -5.746 35.436 1.00 30.61 71 SER B N 1
ATOM 937 C CA . SER B 1 19 ? -20.130 -6.336 34.685 1.00 30.76 71 SER B CA 1
ATOM 938 C C . SER B 1 19 ? -19.069 -6.890 35.626 1.00 30.41 71 SER B C 1
ATOM 939 O O . SER B 1 19 ? -18.483 -7.945 35.364 1.00 30.01 71 SER B O 1
ATOM 942 N N . ARG B 1 20 ? -18.790 -6.149 36.696 1.00 29.88 72 ARG B N 1
ATOM 943 C CA . ARG B 1 20 ? -17.835 -6.597 37.701 1.00 30.19 72 ARG B CA 1
ATOM 944 C C . ARG B 1 20 ? -18.320 -7.885 38.359 1.00 30.75 72 ARG B C 1
ATOM 945 O O . ARG B 1 20 ? -17.589 -8.879 38.417 1.00 30.63 72 ARG B O 1
ATOM 953 N N . GLN B 1 21 ? -19.568 -7.878 38.818 1.00 30.61 73 GLN B N 1
ATOM 954 C CA . GLN B 1 21 ? -20.150 -9.067 39.439 1.00 31.66 73 GLN B CA 1
ATOM 955 C C . GLN B 1 21 ? -20.072 -10.280 38.514 1.00 30.60 73 GLN B C 1
ATOM 956 O O . GLN B 1 21 ? -19.600 -11.343 38.913 1.00 30.55 73 GLN B O 1
ATOM 962 N N . LEU B 1 22 ? -20.494 -10.103 37.265 1.00 29.97 74 LEU B N 1
ATOM 963 C CA . LEU B 1 22 ? -20.441 -11.179 36.281 1.00 29.45 74 LEU B CA 1
ATOM 964 C C . LEU B 1 22 ? -19.008 -11.667 36.033 1.00 29.14 74 LEU B C 1
ATOM 965 O O . LEU B 1 22 ? -18.752 -12.870 35.997 1.00 28.28 74 LEU B O 1
ATOM 970 N N . ALA B 1 23 ? -18.083 -10.731 35.830 1.00 29.13 75 ALA B N 1
ATOM 971 C CA . ALA B 1 23 ? -16.675 -11.076 35.692 1.00 28.93 75 ALA B CA 1
ATOM 972 C C . ALA B 1 23 ? -16.234 -11.952 36.853 1.00 29.11 75 ALA B C 1
ATOM 973 O O . ALA B 1 23 ? -15.576 -12.969 36.661 1.00 29.72 75 ALA B O 1
ATOM 975 N N . THR B 1 24 ? -16.572 -11.528 38.066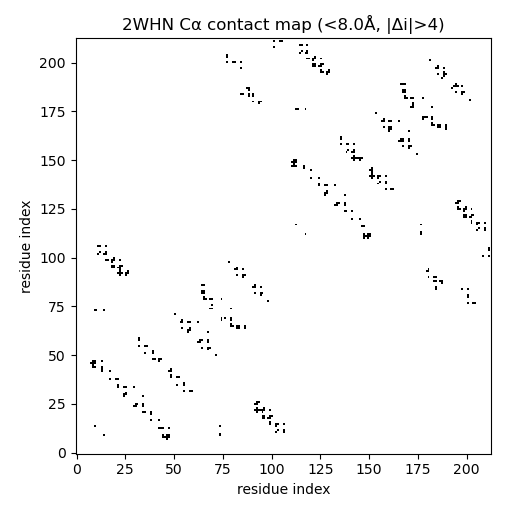 1.00 29.81 76 THR B N 1
ATOM 976 C CA . THR B 1 24 ? -16.131 -12.220 39.264 1.00 30.14 76 THR B CA 1
ATOM 977 C C . THR B 1 24 ? -16.703 -13.633 39.315 1.00 29.65 76 THR B C 1
ATOM 978 O O . THR B 1 24 ? -15.988 -14.592 39.610 1.00 29.23 76 THR B O 1
ATOM 982 N N . MET B 1 25 ? -17.987 -13.759 39.001 1.00 29.37 77 MET B N 1
ATOM 983 C CA . MET B 1 25 ? -18.657 -15.057 39.051 1.00 29.71 77 MET B CA 1
ATOM 984 C C . MET B 1 25 ? -18.079 -16.016 38.015 1.00 29.42 77 MET B C 1
ATOM 985 O O . MET B 1 25 ? -17.817 -17.178 38.315 1.00 29.50 77 MET B O 1
ATOM 990 N N . LEU B 1 26 ? -17.857 -15.517 36.803 1.00 29.82 78 LEU B N 1
ATOM 991 C CA . LEU B 1 26 ? -17.231 -16.315 35.750 1.00 29.97 78 LEU B CA 1
ATOM 992 C C . LEU B 1 26 ? -15.817 -16.731 36.144 1.00 30.13 78 LEU B C 1
ATOM 993 O O . LEU B 1 26 ? -15.455 -17.898 36.028 1.00 29.74 78 LEU B O 1
ATOM 998 N N . GLY B 1 27 ? -15.033 -15.776 36.640 1.00 29.79 79 GLY B N 1
ATOM 999 C CA . GLY B 1 27 ? -13.683 -16.063 37.100 1.00 29.98 79 GLY B CA 1
ATOM 1000 C C . GLY B 1 27 ? -13.619 -17.091 38.217 1.00 30.19 79 GLY B C 1
ATOM 1001 O O . GLY B 1 27 ? -12.644 -17.838 38.326 1.00 29.81 79 GLY B O 1
ATOM 1002 N N . ALA B 1 28 ? -14.629 -17.093 39.083 1.00 30.12 80 ALA B N 1
ATOM 1003 C CA . ALA B 1 28 ? -14.694 -18.045 40.189 1.00 30.01 80 ALA B CA 1
ATOM 1004 C C . ALA B 1 28 ? -15.101 -19.451 39.743 1.00 30.16 80 ALA B C 1
ATOM 1005 O O . ALA B 1 28 ? -14.903 -20.428 40.473 1.00 30.40 80 ALA B O 1
ATOM 1007 N N . GLY B 1 29 ? -15.714 -19.542 38.569 1.00 30.71 81 GLY B N 1
ATOM 1008 C CA . GLY B 1 29 ? -16.047 -20.836 37.979 1.00 30.80 81 GLY B CA 1
AT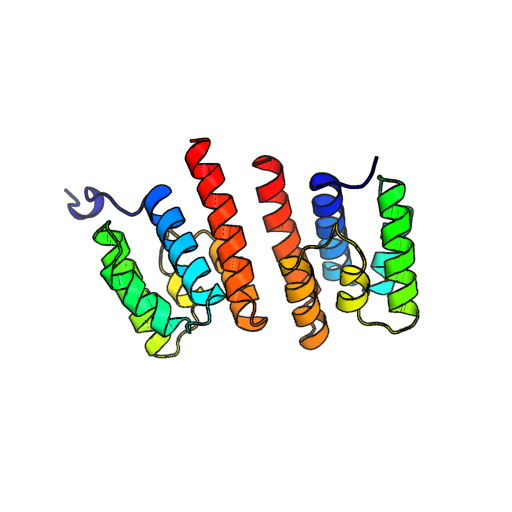OM 1009 C C . GLY B 1 29 ? -17.528 -21.130 37.820 1.00 30.66 81 GLY B C 1
ATOM 1010 O O . GLY B 1 29 ? -17.904 -22.250 37.482 1.00 31.48 81 GLY B O 1
ATOM 1011 N N . LEU B 1 30 ? -18.379 -20.137 38.057 1.00 30.64 82 LEU B N 1
ATOM 1012 C CA . LEU B 1 30 ? -19.796 -20.281 37.734 1.00 30.63 82 LEU B CA 1
ATOM 1013 C C . LEU B 1 30 ? -20.007 -20.139 36.228 1.00 30.52 82 LEU B C 1
ATOM 1014 O O . LEU B 1 30 ? -19.345 -19.330 35.581 1.00 29.93 82 LEU B O 1
ATOM 1019 N N . THR B 1 31 ? -20.930 -20.919 35.673 1.00 29.72 83 THR B N 1
ATOM 1020 C CA . THR B 1 31 ? -21.236 -20.818 34.256 1.00 30.33 83 THR B CA 1
ATOM 1021 C C . THR B 1 31 ? -22.004 -19.534 33.986 1.00 30.16 83 THR B C 1
ATOM 1022 O O . THR B 1 31 ? -22.510 -18.896 34.915 1.00 29.98 83 THR B O 1
ATOM 1026 N N . LEU B 1 32 ? -22.073 -19.153 32.715 1.00 30.08 84 LEU B N 1
ATOM 1027 C CA . LEU B 1 32 ? -22.832 -17.975 32.302 1.00 30.05 84 LEU B CA 1
ATOM 1028 C C . LEU B 1 32 ? -24.265 -17.969 32.830 1.00 29.71 84 LEU B C 1
ATOM 1029 O O . LEU B 1 32 ? -24.719 -16.973 33.386 1.00 31.60 84 LEU B O 1
ATOM 1034 N N . LEU B 1 33 ? -25.009 -19.045 32.595 1.00 29.46 85 LEU B N 1
ATOM 1035 C CA . LEU B 1 33 ? -26.428 -19.049 32.952 1.00 29.37 85 LEU B CA 1
ATOM 1036 C C . LEU B 1 33 ? -26.639 -19.076 34.467 1.00 29.53 85 LEU B C 1
ATOM 1037 O O . LEU B 1 33 ? -27.514 -18.387 34.998 1.00 29.16 85 LEU B O 1
ATOM 1042 N N . GLN B 1 34 ? -25.793 -19.826 35.164 1.00 29.93 86 GLN B N 1
ATOM 1043 C CA . GLN B 1 34 ? -25.741 -19.762 36.618 1.00 31.27 86 GLN B CA 1
ATOM 1044 C C . GLN B 1 34 ? -25.625 -18.324 37.091 1.00 30.74 86 GLN B C 1
ATOM 1045 O O . GLN B 1 34 ? -26.370 -17.888 37.969 1.00 31.28 86 GLN B O 1
ATOM 1051 N N . ALA B 1 35 ? -24.684 -17.591 36.503 1.00 29.98 87 ALA B N 1
ATOM 1052 C CA . ALA B 1 35 ? -24.387 -16.232 36.939 1.00 29.11 87 ALA B CA 1
ATOM 1053 C C . ALA B 1 35 ? -25.526 -15.278 36.583 1.00 29.27 87 ALA B C 1
ATOM 1054 O O . ALA B 1 35 ? -25.893 -14.412 37.377 1.00 28.49 87 ALA B O 1
ATOM 1056 N N . LEU B 1 36 ? -26.081 -15.432 35.384 1.00 29.25 88 LEU B N 1
ATOM 1057 C CA . LEU B 1 36 ? -27.181 -14.569 34.949 1.00 29.57 88 LEU B CA 1
ATOM 1058 C C . LEU B 1 36 ? -28.435 -14.761 35.808 1.00 29.73 88 LEU B C 1
ATOM 1059 O O . LEU B 1 36 ? -29.156 -13.807 36.087 1.00 30.90 88 LEU B O 1
ATOM 1064 N N . ALA B 1 37 ? -28.703 -15.996 36.214 1.00 30.44 89 ALA B N 1
ATOM 1065 C CA . ALA B 1 37 ? -29.871 -16.273 37.045 1.00 31.58 89 ALA B CA 1
ATOM 1066 C C . ALA B 1 37 ? -29.757 -15.561 38.391 1.00 32.06 89 ALA B C 1
ATOM 1067 O O . ALA B 1 37 ? -30.743 -15.049 38.921 1.00 32.44 89 ALA B O 1
ATOM 1069 N N . ILE B 1 38 ? -28.541 -15.499 38.923 1.00 32.22 90 ILE B N 1
ATOM 1070 C CA . ILE B 1 38 ? -28.300 -14.802 40.177 1.00 32.19 90 ILE B CA 1
ATOM 1071 C C . ILE B 1 38 ? -28.483 -13.300 39.994 1.00 32.53 90 ILE B C 1
ATOM 1072 O O . ILE B 1 38 ? -29.170 -12.646 40.781 1.00 31.88 90 ILE B O 1
ATOM 1077 N N . LEU B 1 39 ? -27.897 -12.762 38.929 1.00 32.79 91 LEU B N 1
ATOM 1078 C CA . LEU B 1 39 ? -27.843 -11.320 38.757 1.00 33.58 91 LEU B CA 1
ATOM 1079 C C . LEU B 1 39 ? -29.199 -10.721 38.395 1.00 33.16 91 LEU B C 1
ATOM 1080 O O . LEU B 1 39 ? -29.479 -9.569 38.722 1.00 31.73 91 LEU B O 1
ATOM 1085 N N . GLU B 1 40 ? -30.065 -11.520 37.780 1.00 33.65 92 GLU B N 1
ATOM 1086 C CA . GLU B 1 40 ? -31.420 -11.056 37.496 1.00 34.27 92 GLU B CA 1
ATOM 1087 C C . GLU B 1 40 ? -32.227 -10.865 38.782 1.00 34.67 92 GLU B C 1
ATOM 1088 O O . GLU B 1 40 ? -33.217 -10.131 38.802 1.00 35.16 92 GLU B O 1
ATOM 1094 N N . ARG B 1 41 ? -31.774 -11.488 39.866 1.00 34.98 93 ARG B N 1
ATOM 1095 C CA . ARG B 1 41 ? -32.467 -11.388 41.151 1.00 36.74 93 ARG B CA 1
ATOM 1096 C C . ARG B 1 41 ? -31.795 -10.367 42.069 1.00 37.04 93 ARG B C 1
ATOM 1097 O O . ARG B 1 41 ? -32.465 -9.631 42.791 1.00 36.85 93 ARG B O 1
ATOM 1105 N N . GLN B 1 42 ? -30.467 -10.329 42.033 1.00 37.19 94 GLN B N 1
ATOM 1106 C CA . GLN B 1 42 ? -29.692 -9.554 42.993 1.00 37.99 94 GLN B CA 1
ATOM 1107 C C . GLN B 1 42 ? -29.484 -8.116 42.539 1.00 37.72 94 GLN B C 1
ATOM 1108 O O . GLN B 1 42 ? -29.251 -7.222 43.350 1.00 37.69 94 GLN B O 1
ATOM 1114 N N . THR B 1 43 ? -29.577 -7.897 41.235 1.00 37.54 95 THR B N 1
ATOM 1115 C CA . THR B 1 43 ? -29.375 -6.574 40.674 1.00 37.02 95 THR B CA 1
ATOM 1116 C C . THR B 1 43 ? -30.305 -5.545 41.318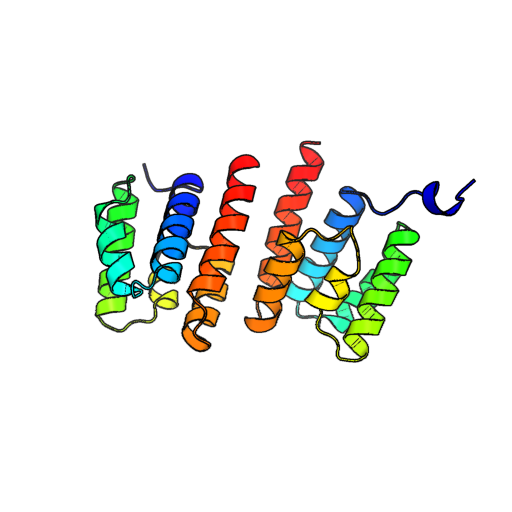 1.00 38.01 95 THR B C 1
ATOM 1117 O O . THR B 1 43 ? -31.493 -5.803 41.525 1.00 37.39 95 THR B O 1
ATOM 1121 N N . GLU B 1 44 ? -29.740 -4.399 41.682 1.00 38.23 96 GLU B N 1
ATOM 1122 C CA . GLU B 1 44 ? -30.452 -3.416 42.483 1.00 39.23 96 GLU B CA 1
ATOM 1123 C C . GLU B 1 44 ? -31.577 -2.744 41.702 1.00 38.91 96 GLU B C 1
ATOM 1124 O O . GLU B 1 44 ? -32.697 -2.621 42.195 1.00 39.18 96 GLU B O 1
ATOM 1130 N N . ASN B 1 45 ? -31.265 -2.278 40.498 1.00 38.61 97 ASN B N 1
ATOM 1131 C CA . ASN B 1 45 ? -32.226 -1.526 39.699 1.00 38.77 97 ASN B CA 1
ATOM 1132 C C . ASN B 1 45 ? -33.325 -2.423 39.140 1.00 38.98 97 ASN B C 1
ATOM 1133 O O . ASN B 1 45 ? -33.043 -3.422 38.483 1.00 38.40 97 ASN B O 1
ATOM 1138 N N . ARG B 1 46 ? -34.577 -2.041 39.370 1.00 39.52 98 ARG B N 1
ATOM 1139 C CA . ARG B 1 46 ? -35.711 -2.908 39.053 1.00 39.85 98 ARG B CA 1
ATOM 1140 C C . ARG B 1 46 ? -35.895 -3.117 37.550 1.00 39.63 98 ARG B C 1
ATOM 1141 O O . ARG B 1 46 ? -36.212 -4.223 37.104 1.00 39.70 98 ARG B O 1
ATOM 1149 N N . LYS B 1 47 ? -35.713 -2.054 36.772 1.00 38.84 99 LYS B N 1
ATOM 1150 C CA . LYS B 1 47 ? -35.808 -2.163 35.318 1.00 38.07 99 LYS B CA 1
ATOM 1151 C C . LYS B 1 47 ? -34.647 -2.984 34.754 1.00 37.50 99 LYS B C 1
ATOM 1152 O O . LYS B 1 47 ? -34.798 -3.693 33.758 1.00 36.90 99 LYS B O 1
ATOM 1158 N N . PHE B 1 48 ? -33.500 -2.914 35.422 1.00 36.82 100 PHE B N 1
ATOM 1159 C CA . PHE B 1 48 ? -32.339 -3.706 35.025 1.00 36.16 100 PHE B CA 1
ATOM 1160 C C . PHE B 1 48 ? -32.555 -5.196 35.321 1.00 35.71 100 PHE B C 1
ATOM 1161 O O . PHE B 1 48 ? -32.156 -6.051 34.532 1.00 36.11 100 PHE B O 1
ATOM 1169 N N . ARG B 1 49 ? -33.204 -5.499 36.442 1.00 34.45 101 ARG B N 1
ATOM 1170 C CA . ARG B 1 49 ? -33.643 -6.865 36.721 1.00 34.16 101 ARG B CA 1
ATOM 1171 C C . ARG B 1 49 ? -34.555 -7.383 35.609 1.00 33.55 101 ARG B C 1
ATOM 1172 O O . ARG B 1 49 ? -34.435 -8.529 35.184 1.00 33.53 101 ARG B O 1
ATOM 1180 N N . GLU B 1 50 ? -35.459 -6.529 35.139 1.00 33.35 102 GLU B N 1
ATOM 1181 C CA . GLU B 1 50 ? -36.323 -6.864 34.014 1.00 33.60 102 GLU B CA 1
ATOM 1182 C C . GLU B 1 50 ? -35.532 -7.119 32.734 1.00 33.72 102 GLU B C 1
ATOM 1183 O O . GLU B 1 50 ? -35.808 -8.068 32.002 1.00 33.86 102 GLU B O 1
ATOM 1185 N N . ILE B 1 51 ? -34.570 -6.250 32.447 1.00 33.80 103 ILE B N 1
ATOM 1186 C CA . ILE B 1 51 ? -33.696 -6.456 31.300 1.00 33.82 103 ILE B CA 1
ATOM 1187 C C . ILE B 1 51 ? -32.961 -7.791 31.412 1.00 33.66 103 ILE B C 1
ATOM 1188 O O . ILE B 1 51 ? -32.905 -8.561 30.454 1.00 34.77 103 ILE B O 1
ATOM 1193 N N . LEU B 1 52 ? -32.392 -8.061 32.583 1.00 33.09 104 LEU B N 1
ATOM 1194 C CA . LEU B 1 52 ? -31.544 -9.244 32.767 1.00 32.55 104 LEU B CA 1
ATOM 1195 C C . LEU B 1 52 ? -32.333 -10.554 32.720 1.00 32.65 104 LEU B C 1
ATOM 1196 O O . LEU B 1 52 ? -31.813 -11.581 32.287 1.00 32.84 104 LEU B O 1
ATOM 1201 N N . LYS B 1 53 ? -33.572 -10.523 33.200 1.00 32.99 105 LYS B N 1
ATOM 1202 C CA . LYS B 1 53 ? -34.455 -11.690 33.119 1.00 34.08 105 LYS B CA 1
ATOM 1203 C C . LYS B 1 53 ? -34.732 -12.076 31.665 1.00 33.63 105 LYS B C 1
ATOM 1204 O O . LYS B 1 53 ? -34.759 -13.258 31.311 1.00 33.87 105 LYS B O 1
ATOM 1210 N N . GLN B 1 54 ? -34.924 -11.068 30.822 1.00 33.72 106 GLN B N 1
ATOM 1211 C CA . GLN B 1 54 ? -35.094 -11.295 29.397 1.00 33.48 106 GLN B CA 1
ATOM 1212 C C . GLN B 1 54 ? -33.823 -11.855 28.769 1.00 33.06 106 GLN B C 1
ATOM 1213 O O . GLN B 1 54 ? -33.884 -12.777 27.960 1.00 32.37 106 GLN B O 1
ATOM 1219 N N . VAL B 1 55 ? -32.676 -11.287 29.135 1.00 33.08 107 VAL B N 1
ATOM 1220 C CA . VAL B 1 55 ? -31.394 -11.768 28.626 1.00 32.53 107 VAL B CA 1
ATOM 1221 C C . VAL B 1 55 ? -31.148 -13.228 28.999 1.00 32.94 107 VAL B C 1
ATOM 1222 O O . VAL B 1 55 ? -30.718 -14.022 28.162 1.00 32.53 107 VAL B O 1
ATOM 1226 N N . ARG B 1 56 ? -31.337 -13.557 30.274 1.00 33.04 108 ARG B N 1
ATOM 1227 C CA . ARG B 1 56 ? -31.168 -14.934 30.730 1.00 32.89 108 ARG B CA 1
ATOM 1228 C C . ARG B 1 56 ? -32.111 -15.889 30.004 1.00 32.36 108 ARG B C 1
ATOM 1229 O O . ARG B 1 56 ? -31.706 -16.975 29.591 1.00 31.93 108 ARG B O 1
ATOM 1237 N N . THR B 1 57 ? -33.378 -15.500 29.886 1.00 32.00 109 THR B N 1
ATOM 1238 C CA . THR B 1 57 ? -34.372 -16.334 29.209 1.00 32.59 109 THR B CA 1
ATOM 1239 C C . THR B 1 57 ? -34.008 -16.584 27.739 1.00 32.34 109 THR B C 1
ATOM 1240 O O . THR B 1 57 ? -34.105 -17.710 27.244 1.00 32.24 109 THR B O 1
ATOM 1244 N N . ASP B 1 58 ? -33.601 -15.530 27.040 1.00 31.80 110 ASP B N 1
ATOM 1245 C CA . ASP B 1 58 ? -33.182 -15.662 25.648 1.00 31.93 110 ASP B CA 1
ATOM 1246 C C . ASP B 1 58 ? -32.024 -16.645 25.518 1.00 31.81 110 ASP B C 1
ATOM 1247 O O . ASP B 1 58 ? -32.058 -17.547 24.680 1.00 30.65 110 ASP B O 1
ATOM 1252 N N . VAL B 1 59 ? -30.990 -16.451 26.335 1.00 31.32 111 VAL B N 1
ATOM 1253 C CA . VAL B 1 59 ? -29.829 -17.337 26.315 1.00 32.13 111 VAL B CA 1
ATOM 1254 C C . VAL B 1 59 ? -30.217 -18.771 26.680 1.00 32.28 111 VAL B C 1
ATOM 1255 O O . VAL B 1 59 ? -29.781 -19.731 26.040 1.00 32.85 111 VAL B O 1
ATOM 1259 N N . GLU B 1 60 ? -31.029 -18.913 27.717 1.00 32.33 112 GLU B N 1
ATOM 1260 C CA . GLU B 1 60 ? -31.459 -20.231 28.162 1.00 31.89 112 GLU B CA 1
ATOM 1261 C C . GLU B 1 60 ? -32.227 -20.919 27.045 1.00 30.94 112 GLU B C 1
ATOM 1262 O O . GLU B 1 60 ? -32.214 -22.147 26.929 1.00 30.39 112 GLU B O 1
ATOM 1268 N N . GLY B 1 61 ? -32.846 -20.110 26.191 1.00 30.29 113 GLY B N 1
ATOM 1269 C CA . GLY B 1 61 ? -33.576 -20.618 25.033 1.00 29.99 113 GLY B CA 1
ATOM 1270 C C . GLY B 1 61 ? -32.669 -20.929 23.858 1.00 30.35 113 GLY B C 1
ATOM 1271 O O . GLY B 1 61 ? -33.092 -21.554 22.885 1.00 29.69 113 GLY B O 1
ATOM 1272 N N . GLY B 1 62 ? -31.431 -20.454 23.921 1.00 30.07 114 GLY B N 1
ATOM 1273 C CA . GLY B 1 62 ? -30.413 -20.872 22.965 1.00 30.71 114 GLY B CA 1
ATOM 1274 C C . GLY B 1 62 ? -30.022 -19.803 21.963 1.00 30.62 114 GLY B C 1
ATOM 1275 O O . GLY B 1 62 ? -29.343 -20.088 20.982 1.00 30.63 114 GLY B O 1
ATOM 1276 N N . MET B 1 63 ? -30.489 -18.580 22.187 1.00 31.09 115 MET B N 1
ATOM 1277 C CA . MET B 1 63 ? -29.950 -17.416 21.493 1.00 31.00 115 MET B CA 1
ATOM 1278 C C . MET B 1 63 ? -28.542 -17.146 22.010 1.00 30.29 115 MET B C 1
ATOM 1279 O O . MET B 1 63 ? -28.228 -17.469 23.159 1.00 29.14 115 MET B O 1
ATOM 1284 N N . ALA B 1 64 ? -27.711 -16.517 21.185 1.00 28.12 116 ALA B N 1
ATOM 1285 C CA . ALA B 1 64 ? -26.379 -16.127 21.627 1.00 28.12 116 ALA B CA 1
ATOM 1286 C C . ALA B 1 64 ? -26.449 -15.056 22.713 1.00 27.77 116 ALA B C 1
ATOM 1287 O O . ALA B 1 64 ? -27.356 -14.219 22.720 1.00 27.97 116 ALA B O 1
ATOM 1289 N N . PHE B 1 65 ? -25.486 -15.087 23.629 1.00 27.85 117 PHE B N 1
ATOM 1290 C CA . PHE B 1 65 ? -25.403 -14.091 24.702 1.00 28.32 117 PHE B CA 1
ATOM 1291 C C . PHE B 1 65 ? -25.277 -12.675 24.127 1.00 28.70 117 PHE B C 1
ATOM 1292 O O . PHE B 1 65 ? -25.987 -11.762 24.549 1.00 29.23 117 PHE B O 1
ATOM 1300 N N . SER B 1 66 ? -24.450 -12.521 23.096 1.00 29.03 118 SER B N 1
ATOM 1301 C CA . SER B 1 66 ? -24.244 -11.216 22.472 1.00 29.78 118 SER B CA 1
ATOM 1302 C C . SER B 1 66 ? -25.522 -10.735 21.809 1.00 30.30 118 SER B C 1
ATOM 1303 O O . SER B 1 66 ? -25.891 -9.565 21.912 1.00 30.86 118 SER B O 1
ATOM 1306 N N . GLU B 1 67 ? -26.189 -11.650 21.116 1.00 30.95 119 GLU B N 1
ATOM 1307 C CA . GLU B 1 67 ? -27.458 -11.358 20.479 1.00 31.34 119 GLU B CA 1
ATOM 1308 C C . GLU B 1 67 ? -28.506 -10.926 21.504 1.00 31.22 119 GLU B C 1
ATOM 1309 O O . GLU B 1 67 ? -29.258 -9.984 21.268 1.00 31.17 119 GLU B O 1
ATOM 1315 N N . ALA B 1 68 ? -28.542 -11.610 22.646 1.00 30.95 120 ALA B N 1
ATOM 1316 C CA . ALA B 1 68 ? -29.450 -11.254 23.740 1.00 31.15 120 ALA B CA 1
ATOM 1317 C C . ALA B 1 68 ? -29.183 -9.853 24.293 1.00 31.58 120 ALA B C 1
ATOM 1318 O O . ALA B 1 68 ? -30.114 -9.080 24.528 1.00 30.77 120 ALA B O 1
ATOM 1320 N N . LEU B 1 69 ? -27.913 -9.548 24.543 1.00 31.26 121 LEU B N 1
ATOM 1321 C CA . LEU B 1 69 ? -27.533 -8.218 25.006 1.00 31.53 121 LEU B CA 1
ATOM 1322 C C . LEU B 1 69 ? -27.962 -7.144 24.013 1.00 31.30 121 LEU B C 1
ATOM 1323 O O . LEU B 1 69 ? -28.434 -6.078 24.403 1.00 31.48 121 LEU B O 1
ATOM 1328 N N . SER B 1 70 ? -27.794 -7.429 22.726 1.00 31.74 122 SER B N 1
ATOM 1329 C CA . SER B 1 70 ? -27.940 -6.403 21.702 1.00 31.38 122 SER B CA 1
ATOM 1330 C C . SER B 1 70 ? -29.379 -5.907 21.590 1.00 31.80 122 SER B C 1
ATOM 1331 O O . SER B 1 70 ? -29.654 -4.952 20.863 1.00 31.51 122 SER B O 1
ATOM 1334 N N . LYS B 1 71 ? -30.2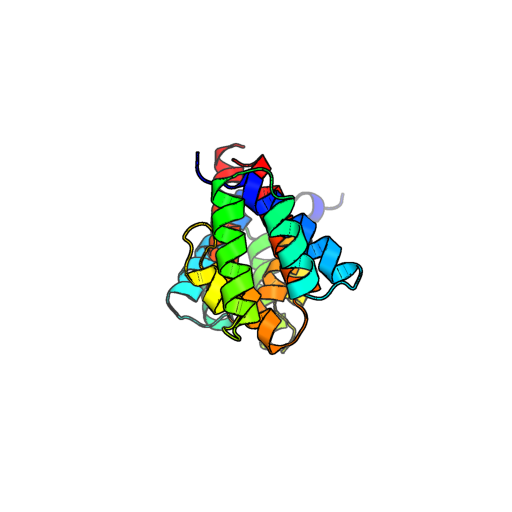88 -6.541 22.329 1.00 32.04 123 LYS B N 1
ATOM 1335 C CA . LYS B 1 71 ? -31.694 -6.142 22.330 1.00 32.08 123 LYS B CA 1
ATOM 1336 C C . LYS B 1 71 ? -31.966 -4.963 23.260 1.00 32.34 123 LYS B C 1
ATOM 1337 O O . LYS B 1 71 ? -33.069 -4.418 23.271 1.00 32.40 123 LYS B O 1
ATOM 1343 N N . HIS B 1 72 ? -30.966 -4.580 24.049 1.00 32.36 124 HIS B N 1
ATOM 1344 C CA . HIS B 1 72 ? -31.155 -3.569 25.086 1.00 31.86 124 HIS B CA 1
ATOM 1345 C C . HIS B 1 72 ? -30.129 -2.446 24.974 1.00 31.71 124 HIS B C 1
ATOM 1346 O O . HIS B 1 72 ? -28.932 -2.693 24.833 1.00 30.79 124 HIS B O 1
ATOM 1353 N N . LYS B 1 73 ? -30.606 -1.211 25.045 1.00 31.64 125 LYS B N 1
ATOM 1354 C CA . LYS B 1 73 ? -29.776 -0.055 24.730 1.00 32.54 125 LYS B CA 1
ATOM 1355 C C . LYS B 1 73 ? -28.585 0.071 25.674 1.00 32.29 125 LYS B C 1
ATOM 1356 O O . LYS B 1 73 ? -27.533 0.577 25.290 1.00 33.07 125 LYS B O 1
ATOM 1362 N N . ILE B 1 74 ? -28.757 -0.368 26.914 1.00 31.67 126 ILE B N 1
ATOM 1363 C CA . ILE B 1 74 ? -27.714 -0.208 27.921 1.00 31.69 126 ILE B CA 1
ATOM 1364 C C . ILE B 1 74 ? -26.404 -0.914 27.549 1.00 31.52 126 ILE B C 1
ATOM 1365 O O . ILE B 1 74 ? -25.348 -0.595 28.088 1.00 31.58 126 ILE B O 1
ATOM 1370 N N . PHE B 1 75 ? -26.479 -1.894 26.655 1.00 31.18 127 PHE B N 1
ATOM 1371 C CA . PHE B 1 75 ? -25.271 -2.578 26.196 1.00 31.23 127 PHE B CA 1
ATOM 1372 C C . PHE B 1 75 ? -24.780 -2.002 24.865 1.00 31.80 127 PHE B C 1
ATOM 1373 O O . PHE B 1 75 ? -25.452 -2.111 23.839 1.00 31.57 127 PHE B O 1
ATOM 1381 N N . SER B 1 76 ? -23.620 -1.356 24.901 1.00 31.35 128 SER B N 1
ATOM 1382 C CA . SER B 1 76 ? -23.121 -0.593 23.760 1.00 32.13 128 SER B CA 1
ATOM 1383 C C . SER B 1 76 ? -22.580 -1.510 22.666 1.00 32.49 128 SER B C 1
ATOM 1384 O O . SER B 1 76 ? -22.413 -2.713 22.875 1.00 32.41 128 SER B O 1
ATOM 1387 N N . ARG B 1 77 ? -22.270 -0.923 21.513 1.00 32.72 129 ARG B N 1
ATOM 1388 C CA . ARG B 1 77 ? -21.641 -1.661 20.422 1.00 32.94 129 ARG B CA 1
ATOM 1389 C C . ARG B 1 77 ? -20.336 -2.338 20.842 1.00 32.14 129 ARG B C 1
ATOM 1390 O O . ARG B 1 77 ? -20.076 -3.474 20.461 1.00 31.24 129 ARG B O 1
ATOM 1398 N N . LEU B 1 78 ? -19.509 -1.639 21.617 1.00 32.25 130 LEU B N 1
ATOM 1399 C CA . LEU B 1 78 ? -18.266 -2.232 22.118 1.00 32.11 130 LEU B CA 1
ATOM 1400 C C . LEU B 1 78 ? -18.554 -3.454 22.989 1.00 31.99 130 LEU B C 1
ATOM 1401 O O . LEU B 1 78 ? -17.917 -4.500 22.849 1.00 32.96 130 LEU B O 1
ATOM 1406 N N . TYR B 1 79 ? -19.512 -3.305 23.896 1.00 31.82 131 TYR B N 1
ATOM 1407 C CA . TYR B 1 79 ? -19.884 -4.368 24.824 1.00 31.59 131 TYR B CA 1
ATOM 1408 C C . TYR B 1 79 ? -20.303 -5.633 24.076 1.00 31.72 131 TYR B C 1
ATOM 1409 O O . TYR B 1 79 ? -19.772 -6.720 24.325 1.00 31.35 131 TYR B O 1
ATOM 1418 N N . VAL B 1 80 ? -21.209 -5.474 23.116 1.00 31.88 132 VAL B N 1
ATOM 1419 C CA . VAL B 1 80 ? -21.702 -6.595 22.312 1.00 31.47 132 VAL B CA 1
ATOM 1420 C C . VAL B 1 80 ? -20.594 -7.209 21.449 1.00 32.31 132 VAL B C 1
ATOM 1421 O O . VAL B 1 80 ? -20.458 -8.434 21.371 1.00 31.24 132 VAL B O 1
ATOM 1425 N N . ASN B 1 81 ? -19.773 -6.355 20.842 1.00 31.60 133 ASN B N 1
ATOM 1426 C CA . ASN B 1 81 ? -18.628 -6.823 20.067 1.00 32.10 133 ASN B CA 1
ATOM 1427 C C . ASN B 1 81 ? -17.647 -7.664 20.881 1.00 31.38 133 ASN B C 1
ATOM 1428 O O . ASN B 1 81 ? -17.126 -8.672 20.397 1.00 31.40 133 ASN B O 1
ATOM 1433 N N . LEU B 1 82 ? -17.338 -7.213 22.091 1.00 30.52 134 LEU B N 1
ATOM 1434 C CA . LEU B 1 82 ? -16.386 -7.935 22.927 1.00 29.77 134 LEU B CA 1
ATOM 1435 C C . LEU B 1 82 ? -17.001 -9.235 23.456 1.00 29.49 134 LEU B C 1
ATOM 1436 O O . LEU B 1 82 ? -16.326 -10.262 23.545 1.00 28.63 134 LEU B O 1
ATOM 1441 N N . VAL B 1 83 ? -18.289 -9.194 23.774 1.00 30.01 135 VAL B N 1
ATOM 1442 C CA . VAL B 1 83 ? -19.003 -10.394 24.219 1.00 30.40 135 VAL B CA 1
ATOM 1443 C C . VAL B 1 83 ? -19.093 -11.438 23.108 1.00 30.83 135 VAL B C 1
ATOM 1444 O O . VAL B 1 83 ? -18.815 -12.617 23.328 1.00 30.97 135 VAL B O 1
ATOM 1448 N N . ARG B 1 84 ? -19.440 -10.992 21.904 1.00 31.55 136 ARG B N 1
ATOM 1449 C CA . ARG B 1 84 ? -19.414 -11.851 20.722 1.00 32.00 136 ARG B CA 1
ATOM 1450 C C . ARG B 1 84 ? -18.092 -12.604 20.550 1.00 32.00 136 ARG B C 1
ATOM 1451 O O . ARG B 1 84 ? -18.085 -13.772 20.162 1.00 31.79 136 ARG B O 1
ATOM 1459 N N . ALA B 1 85 ? -16.975 -11.919 20.786 1.00 31.70 137 ALA B N 1
ATOM 1460 C CA . ALA B 1 85 ? -15.658 -12.549 20.689 1.00 31.44 137 ALA B CA 1
ATOM 1461 C C . ALA B 1 85 ? -15.475 -13.608 21.771 1.00 31.48 137 ALA B C 1
ATOM 1462 O O . ALA B 1 85 ? -14.958 -14.698 21.512 1.00 30.93 137 ALA B O 1
ATOM 1464 N N . GLY B 1 86 ? -15.868 -13.267 22.994 1.00 31.23 138 GLY B N 1
ATOM 1465 C CA . GLY B 1 86 ? -15.800 -14.209 24.103 1.00 32.68 138 GLY B CA 1
ATOM 1466 C C . GLY B 1 86 ? -16.630 -15.452 23.846 1.00 32.80 138 GLY B C 1
ATOM 1467 O O . GLY B 1 86 ? -16.195 -16.564 24.137 1.00 33.07 138 GLY B O 1
ATOM 1468 N N . GLU B 1 87 ? -17.825 -15.265 23.294 1.00 34.05 139 GLU B N 1
ATOM 1469 C CA . GLU B 1 87 ? -18.715 -16.385 22.981 1.00 35.50 139 GLU B CA 1
ATOM 1470 C C . GLU B 1 87 ? -18.043 -17.363 22.032 1.00 36.37 139 GLU B C 1
ATOM 1471 O O . GLU B 1 87 ? -18.427 -18.530 21.959 1.00 36.29 139 GLU B O 1
ATOM 1477 N N . THR B 1 88 ? -17.077 -16.865 21.266 1.00 37.97 140 THR B N 1
ATOM 1478 C CA . THR B 1 88 ? -16.533 -17.602 20.128 1.00 39.26 140 THR B CA 1
ATOM 1479 C C . THR B 1 88 ? -15.219 -18.296 20.474 1.00 39.82 140 THR B C 1
ATOM 1480 O O . THR B 1 88 ? -14.970 -19.422 20.047 1.00 39.66 140 THR B O 1
ATOM 1484 N N . SER B 1 89 ? -14.375 -17.610 21.236 1.00 41.12 141 SER B N 1
ATOM 1485 C CA . SER B 1 89 ? -13.076 -18.149 21.620 1.00 42.26 141 SER B CA 1
ATOM 1486 C C . SER B 1 89 ? -13.159 -18.855 22.966 1.00 42.79 141 SER B C 1
ATOM 1487 O O . SER B 1 89 ? -12.544 -19.902 23.165 1.00 43.60 141 SER B O 1
ATOM 1490 N N . GLY B 1 90 ? -13.906 -18.268 23.895 1.00 43.19 142 GLY B N 1
ATOM 1491 C CA . GLY B 1 90 ? -14.214 -18.933 25.155 1.00 43.49 142 GLY B CA 1
ATOM 1492 C C . GLY B 1 90 ? -13.908 -18.097 26.384 1.00 43.95 142 GLY B C 1
ATOM 1493 O O . GLY B 1 90 ? -14.386 -18.398 27.480 1.00 44.32 142 GLY B O 1
ATOM 1494 N N . GLY B 1 91 ? -13.118 -17.041 26.205 1.00 43.75 143 GLY B N 1
ATOM 1495 C CA . GLY B 1 91 ? -12.619 -16.260 27.335 1.00 43.38 143 GLY B CA 1
ATOM 1496 C C . GLY B 1 91 ? -13.555 -15.142 27.757 1.00 42.90 143 GLY B C 1
ATOM 1497 O O . GLY B 1 91 ? -13.142 -13.987 27.880 1.00 42.79 143 GLY B O 1
ATOM 1498 N N . LEU B 1 92 ? -14.820 -15.482 27.983 1.00 42.14 144 LEU B N 1
ATOM 1499 C CA . LEU B 1 92 ? -15.794 -14.507 28.465 1.00 41.26 144 LEU B CA 1
ATOM 1500 C C . LEU B 1 92 ? -15.363 -13.903 29.796 1.00 40.40 144 LEU B C 1
ATOM 1501 O O . LEU B 1 92 ? -15.695 -12.760 30.102 1.00 40.72 144 LEU B O 1
ATOM 1506 N N . ASP B 1 93 ? -14.664 -14.688 30.606 1.00 40.15 145 ASP B N 1
ATOM 1507 C CA . ASP B 1 93 ? -14.232 -14.218 31.917 1.00 40.07 145 ASP B CA 1
ATOM 1508 C C . ASP B 1 93 ? -13.206 -13.095 31.797 1.00 39.32 145 ASP B C 1
ATOM 1509 O O . ASP B 1 93 ? -13.308 -12.074 32.477 1.00 37.69 145 ASP B O 1
ATOM 1514 N N . LEU B 1 94 ? -12.221 -13.282 30.926 1.00 39.30 146 LEU B N 1
ATOM 1515 C CA . LEU B 1 94 ? -11.234 -12.236 30.688 1.00 39.99 146 LEU B CA 1
ATOM 1516 C C . LEU B 1 94 ? -11.896 -11.014 30.059 1.00 39.09 146 LEU B C 1
ATOM 1517 O O . LEU B 1 94 ? -11.614 -9.877 30.438 1.00 39.12 146 LEU B O 1
ATOM 1522 N N . ILE B 1 95 ? -12.798 -11.257 29.115 1.00 38.73 147 ILE B N 1
ATOM 1523 C CA . ILE B 1 95 ? -13.468 -10.167 28.417 1.00 37.95 147 ILE B CA 1
ATOM 1524 C C . ILE B 1 95 ? -14.239 -9.308 29.412 1.00 37.49 147 ILE B C 1
ATOM 1525 O O . ILE B 1 95 ? -14.067 -8.092 29.463 1.00 37.56 147 ILE B O 1
ATOM 1530 N N . LEU B 1 96 ? -15.064 -9.949 30.233 1.00 37.67 148 LEU B N 1
ATOM 1531 C CA . LEU B 1 96 ? -15.885 -9.209 31.183 1.00 37.30 148 LEU B CA 1
ATOM 1532 C C . LEU B 1 96 ? -15.042 -8.479 32.224 1.00 36.71 148 LEU B C 1
ATOM 1533 O O . LEU B 1 96 ? -15.387 -7.380 32.643 1.00 36.07 148 LEU B O 1
ATOM 1538 N N . ASP B 1 97 ? -13.896 -9.046 32.581 1.00 36.11 149 ASP B N 1
ATOM 1539 C CA . ASP B 1 97 ? -12.975 -8.339 33.464 1.00 37.34 149 ASP B CA 1
ATOM 1540 C C . ASP B 1 97 ? -12.447 -7.042 32.845 1.00 37.40 149 ASP B C 1
ATOM 1541 O O . ASP B 1 97 ? -12.380 -6.014 33.515 1.00 37.19 149 ASP B O 1
ATOM 1546 N N . ARG B 1 98 ? -12.088 -7.086 31.566 1.00 38.41 150 ARG B N 1
ATOM 1547 C CA . ARG B 1 98 ? -11.636 -5.886 30.859 1.00 39.29 150 ARG B CA 1
ATOM 1548 C C . ARG B 1 98 ? -12.736 -4.828 30.788 1.00 38.84 150 ARG B C 1
ATOM 1549 O O . ARG B 1 98 ? -12.501 -3.655 31.069 1.00 39.17 150 ARG B O 1
ATOM 1557 N N . LEU B 1 99 ? -13.925 -5.242 30.366 1.00 39.05 151 LEU B N 1
ATOM 1558 C CA . LEU B 1 99 ? -15.062 -4.330 30.270 1.00 38.87 151 LEU B CA 1
ATOM 1559 C C . LEU B 1 99 ? -15.359 -3.681 31.617 1.00 39.03 151 LEU B C 1
ATOM 1560 O O . LEU B 1 99 ? -15.514 -2.463 31.707 1.00 40.17 151 LEU B O 1
ATOM 1565 N N . ALA B 1 100 ? -15.443 -4.501 32.662 1.00 38.78 152 ALA B N 1
ATOM 1566 C CA . ALA B 1 100 ? -15.701 -4.010 34.016 1.00 37.71 152 ALA B CA 1
ATOM 1567 C C . ALA B 1 100 ? -14.692 -2.943 34.446 1.00 37.55 152 ALA B C 1
ATOM 1568 O O . ALA B 1 100 ? -15.074 -1.874 34.928 1.00 37.74 152 ALA B O 1
ATOM 1570 N N . SER B 1 101 ? -13.407 -3.241 34.281 1.00 36.86 153 SER B N 1
ATOM 1571 C CA . SER B 1 101 ? -12.348 -2.281 34.600 1.00 37.31 153 SER B CA 1
ATOM 1572 C C . SER B 1 101 ? -12.575 -0.941 33.902 1.00 37.64 153 SER B C 1
ATOM 1573 O O . SER B 1 101 ? -12.489 0.117 34.524 1.00 37.44 153 SER B O 1
ATOM 1576 N N . PHE B 1 102 ? -12.830 -0.993 32.598 1.00 37.82 154 PHE B N 1
ATOM 1577 C CA . PHE B 1 102 ? -13.004 0.221 31.806 1.00 38.28 154 PHE B CA 1
ATOM 1578 C C . PHE B 1 102 ? -14.258 0.990 32.218 1.00 38.23 154 PHE B C 1
ATOM 1579 O O . 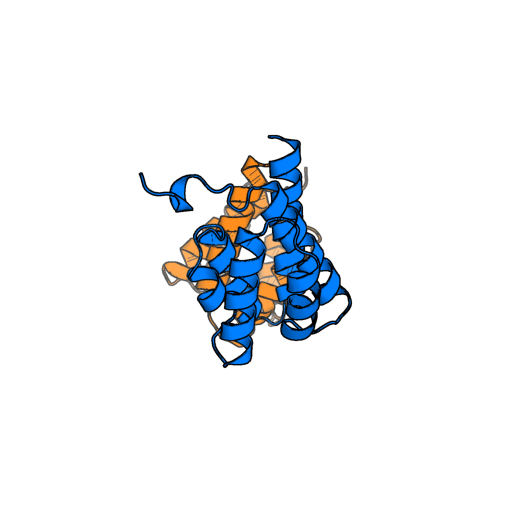PHE B 1 102 ? -14.234 2.210 32.351 1.00 38.13 154 PHE B O 1
ATOM 1587 N N . LEU B 1 103 ? -15.352 0.264 32.428 1.00 38.46 155 LEU B N 1
ATOM 1588 C CA . LEU B 1 103 ? -16.594 0.866 32.896 1.00 38.71 155 LEU B CA 1
ATOM 1589 C C . LEU B 1 103 ? -16.411 1.534 34.256 1.00 39.13 155 LEU B C 1
ATOM 1590 O O . LEU B 1 103 ? -17.007 2.574 34.533 1.00 39.10 155 LEU B O 1
ATOM 1595 N N . GLU B 1 104 ? -15.595 0.924 35.106 1.00 39.49 156 GLU B N 1
ATOM 1596 C CA . GLU B 1 104 ? -15.287 1.509 36.402 1.00 41.62 156 GLU B CA 1
ATOM 1597 C C . GLU B 1 104 ? -14.501 2.816 36.249 1.00 42.21 156 GLU B C 1
ATOM 1598 O O . GLU B 1 104 ? -14.782 3.802 36.932 1.00 42.53 156 GLU B O 1
ATOM 1604 N N . LYS B 1 105 ? -13.568 2.846 35.301 1.00 42.90 157 LYS B N 1
ATOM 1605 C CA . LYS B 1 105 ? -12.815 4.067 35.022 1.00 43.60 157 LYS B CA 1
ATOM 1606 C C . LYS B 1 105 ? -13.731 5.149 34.458 1.00 43.99 157 LYS B C 1
ATOM 1607 O O . LYS B 1 105 ? -13.605 6.326 34.803 1.00 43.07 157 LYS B O 1
ATOM 1613 N N . GLU B 1 106 ? -14.667 4.735 33.607 1.00 43.84 158 GLU B N 1
ATOM 1614 C CA . GLU B 1 106 ? -15.604 5.657 32.977 1.00 44.97 158 GLU B CA 1
ATOM 1615 C C . GLU B 1 106 ? -16.582 6.246 33.993 1.00 44.96 158 GLU B C 1
ATOM 1616 O O . GLU B 1 106 ? -17.040 7.381 33.846 1.00 44.83 158 GLU B O 1
ATOM 1622 N N . LEU B 1 107 ? -16.930 5.457 35.003 1.00 44.70 159 LEU B N 1
ATOM 1623 C CA . LEU B 1 107 ? -17.844 5.917 36.041 1.00 45.06 159 LEU B CA 1
ATOM 1624 C C . LEU B 1 107 ? -17.267 7.113 36.806 1.00 45.48 159 LEU B C 1
ATOM 1625 O O . LEU B 1 107 ? -17.931 8.141 36.958 1.00 45.33 159 LEU B O 1
ATOM 1630 N N . GLU B 1 108 ? -16.036 6.970 37.289 1.00 45.63 160 GLU B N 1
ATOM 1631 C CA . GLU B 1 108 ? -15.352 8.066 37.973 1.00 47.21 160 GLU B CA 1
ATOM 1632 C C . GLU B 1 108 ? -15.329 9.330 37.120 1.00 47.01 160 GLU B C 1
ATOM 1633 O O . GLU B 1 108 ? -15.512 10.441 37.626 1.00 47.13 160 GLU B O 1
ATOM 1639 N N . LEU B 1 109 ? -15.073 9.162 35.827 1.00 46.34 161 LEU B N 1
ATOM 1640 C CA . LEU B 1 109 ? -15.006 10.297 34.922 1.00 46.01 161 LEU B CA 1
ATOM 1641 C C . LEU B 1 109 ? -16.350 11.005 34.831 1.00 45.42 161 LEU B C 1
ATOM 1642 O O . LEU B 1 109 ? -16.426 12.230 34.945 1.00 45.51 161 LEU B O 1
ATOM 1647 N N . ARG B 1 110 ? -17.409 10.229 34.631 1.00 44.57 162 ARG B N 1
ATOM 1648 C CA . ARG B 1 110 ? -18.760 10.761 34.695 1.00 44.30 162 ARG B CA 1
ATOM 1649 C C . ARG B 1 110 ? -19.081 11.189 36.118 1.00 44.03 162 ARG B C 1
ATOM 1650 O O . ARG B 1 110 ? -19.372 12.356 36.366 1.00 44.33 162 ARG B O 1
#

Nearest PDB structures (foldseek):
  2whn-assembly1_A  TM=1.009E+00  e=2.693E-15  Thermus thermophilus HB8
  2whn-assembly2_B  TM=9.979E-01  e=5.236E-13  Thermus thermophilus HB8
  3jc8-assembly1_Ca  TM=1.009E+00  e=4.727E-07  Myxococcus xanthus DK 1622
  2vma-assembly1_A  TM=9.440E-01  e=1.914E-06  Vibrio cholerae
  3c1q-assembly1_A  TM=9.309E-01  e=1.813E-06  unclassified

Solvent-accessible surface area: 11326 Å² total; per-residue (Å²): 156,182,133,88,84,134,64,216,36,32,29,50,97,28,13,2,82,3,0,67,46,0,6,83,23,23,52,80,59,59,76,33,62,99,0,3,22,52,2,23,166,120,15,155,22,119,65,0,66,95,32,2,96,78,0,58,81,16,19,111,73,68,57,39,8,7,96,0,0,68,113,27,202,45,11,66,203,37,8,22,51,3,0,125,7,1,53,86,22,70,0,24,50,42,1,0,60,53,8,0,32,20,13,64,93,65,59,133,115,112,114,47,32,34,55,124,36,13,3,80,2,0,72,69,0,8,84,32,24,56,80,59,58,80,34,66,99,0,0,33,41,2,22,156,125,13,160,23,182,105,0,72,63,42,0,113,71,0,41,61,16,19,109,69,66,63,35,6,7,93,0,0,67,98,23,190,36,10,43,202,8,2,31,35,0,0,130,16,1,52,101,88,58,28,24,65,70,15,0,45,52,4,0,29,4,5,58,88,19,57,127,40,106

Organism: Thermus thermophilus (strain ATCC 27634 / DSM 579 / HB8) (NCBI:txid300852)

Sequence (213 aa):
VRIPALERGPGLKDLAIFSRQLATMLGAGLTLLQALAILERQTENRKFREILKQVRTDVEGGMAFSEALSKHKIFSRLYVNLVRAGETSGGLDLILDRLASFLEKELELRRGPGLKDLAIFSRQLATMLGAGLTLLQALAILERQTENRKFREILKQVRTDVEGGMAFSEALSKHKIFSRLYVNLVRAGETSGGLDLILDRLASFLEKELELR

Radius of gyration: 19.12 Å; Cα contacts (8 Å, |Δi|>4): 253; chains: 2; bounding box: 60×40×36 Å

B-factor: mean 33.91, std 6.43, range [18.09, 71.42]

Secondary structure (DSSP, 8-state):
--GGGGS----HHHHHHHHHHHHHHHHHT--HHHHHHHHTTS--SHHHHHHHHHHHHHHHTT--HHHHHHTSTTS-HHHHHHHHHHHHHT-HHHHHHHHHHHHHHHHHH-/----HHHHHHHHHHHHHHHHHT--HHHHHHHHHHH-SSHHHHHHHHHHHHHHHTT--HHHHHTTSTTS-HHHHHHHHHHHHHS-HHHHHHHHHHHHHHHHHH-

CATH classification: 1.20.81.30